Protein AF-A0A936Q3H6-F1 (afdb_monomer_lite)

Foldseek 3Di:
DLVVLVVLLVVLLCVQQQQFALCCLVVVDPFDDDDDPPDDDQQHDGRGQADPVRHHALDHDPPRQADHHSLSKAKCDPPDNRHSVVSSLSSLCSNCVVVPCSVVSLQVSLCSQPVPPSDVSCSVLFPVVVVQQVVQDDDPATARQWDWFAFLVSPITMIGGNVSHALQSLVCCLPVPLVVVLVVLVVVLVVLDVVCPPPRDPVSVVVSVVSVVVSVSSVVSSVLSVLCSLLQGADCVLPPLLSCLLSLLRPNSDVVSSVSSVVSVVCLVVCVSLLDPSSCLQCVVVNLVVCLVDLSSCVSVVNNQQQWDADPVRDIDGDPHGPDDSVVSSVVSDDPSSNVSVVCSVPPDRCPDPPPPPPDDDDDD

pLDDT: mean 92.32, std 12.11, range [33.72, 98.69]

Radius of gyration: 24.71 Å; chains: 1; bounding box: 65×78×65 Å

Structure (mmCIF, N/CA/C/O backbone):
data_AF-A0A936Q3H6-F1
#
_entry.id   AF-A0A936Q3H6-F1
#
loop_
_atom_site.group_PDB
_atom_site.id
_atom_site.type_symbol
_atom_site.label_atom_id
_atom_site.label_alt_id
_atom_site.label_comp_id
_atom_site.label_asym_id
_atom_site.label_entity_id
_atom_site.label_seq_id
_atom_site.pdbx_PDB_ins_code
_atom_site.Cartn_x
_atom_site.Cartn_y
_atom_site.Cartn_z
_atom_site.occupancy
_atom_site.B_iso_or_equiv
_atom_site.auth_seq_id
_atom_site.auth_comp_id
_atom_site.auth_asym_id
_atom_site.auth_atom_id
_atom_site.pdbx_PDB_model_num
ATOM 1 N N . MET A 1 1 ? 5.142 -12.444 30.407 1.00 54.22 1 MET A N 1
ATOM 2 C CA . MET A 1 1 ? 3.771 -11.910 30.272 1.00 54.22 1 MET A CA 1
ATOM 3 C C . MET A 1 1 ? 3.717 -10.807 29.210 1.00 54.22 1 MET A C 1
ATOM 5 O O . MET A 1 1 ? 3.356 -11.125 28.091 1.00 54.22 1 MET A O 1
ATOM 9 N N . ALA A 1 2 ? 4.248 -9.595 29.441 1.00 56.97 2 ALA A N 1
ATOM 10 C CA . ALA A 1 2 ? 4.159 -8.486 28.468 1.00 56.97 2 ALA A CA 1
ATOM 11 C C . ALA A 1 2 ? 4.728 -8.758 27.056 1.00 56.97 2 ALA A C 1
ATOM 13 O O . ALA A 1 2 ? 4.154 -8.323 26.062 1.00 56.97 2 ALA A O 1
ATOM 14 N N . LEU A 1 3 ? 5.847 -9.486 26.939 1.00 59.16 3 LEU A N 1
ATOM 15 C CA . LEU A 1 3 ? 6.410 -9.840 25.629 1.00 59.16 3 LEU A CA 1
ATOM 16 C C . LEU A 1 3 ? 5.520 -10.839 24.863 1.00 59.16 3 LEU A C 1
ATOM 18 O O . LEU A 1 3 ? 5.451 -10.767 23.641 1.00 59.16 3 LEU A O 1
ATOM 22 N N . SER A 1 4 ? 4.819 -11.719 25.587 1.00 71.56 4 SER A N 1
ATOM 23 C CA . SER A 1 4 ? 3.894 -12.710 25.023 1.00 71.56 4 SER A CA 1
ATOM 24 C C . SER A 1 4 ? 2.677 -12.028 24.405 1.00 71.56 4 SER A C 1
ATOM 26 O O . SER A 1 4 ? 2.364 -12.286 23.252 1.00 71.56 4 SER A O 1
ATOM 28 N N . GLU A 1 5 ? 2.070 -11.071 25.112 1.00 76.44 5 GLU A N 1
ATOM 29 C CA . GLU A 1 5 ? 0.882 -10.350 24.627 1.00 76.44 5 GLU A CA 1
ATOM 30 C C . GLU A 1 5 ? 1.178 -9.486 23.395 1.00 76.44 5 GLU A C 1
ATOM 32 O O . GLU A 1 5 ? 0.419 -9.465 22.425 1.00 76.44 5 GLU A O 1
ATOM 37 N N . ARG A 1 6 ? 2.347 -8.831 23.362 1.00 80.81 6 ARG A N 1
ATOM 38 C CA . ARG A 1 6 ? 2.799 -8.091 22.170 1.00 80.81 6 ARG A CA 1
ATOM 39 C C . ARG A 1 6 ? 2.978 -9.004 20.962 1.00 80.81 6 ARG A C 1
ATOM 41 O O . ARG A 1 6 ? 2.680 -8.602 19.839 1.00 80.81 6 ARG A O 1
ATOM 48 N N . VAL A 1 7 ? 3.511 -10.205 21.185 1.00 85.62 7 VAL A N 1
ATOM 49 C CA . VAL A 1 7 ? 3.693 -11.206 20.131 1.00 85.62 7 VAL A CA 1
ATOM 50 C C . VAL A 1 7 ? 2.345 -11.757 19.681 1.00 85.62 7 VAL A C 1
ATOM 52 O O . VAL A 1 7 ? 2.133 -11.840 18.476 1.00 85.62 7 VAL A O 1
ATOM 55 N N . LEU A 1 8 ? 1.430 -12.045 20.607 1.00 89.31 8 LEU A N 1
ATOM 56 C CA . LEU A 1 8 ? 0.094 -12.554 20.318 1.00 89.31 8 LEU A CA 1
ATOM 57 C C . LEU A 1 8 ? -0.723 -11.565 19.482 1.00 89.31 8 LEU A C 1
ATOM 59 O O . LEU A 1 8 ? -1.245 -11.943 18.439 1.00 89.31 8 LEU A O 1
ATOM 63 N N . HIS A 1 9 ? -0.770 -10.286 19.865 1.00 91.69 9 HIS A N 1
ATOM 64 C CA . HIS A 1 9 ? -1.498 -9.279 19.090 1.00 91.69 9 HIS A CA 1
ATOM 65 C C . HIS A 1 9 ? -0.882 -9.082 17.695 1.00 91.69 9 HIS A C 1
ATOM 67 O O . HIS A 1 9 ? -1.587 -9.059 16.687 1.00 91.69 9 HIS A O 1
ATOM 73 N N . TYR A 1 10 ? 0.450 -9.030 17.603 1.00 94.12 10 TYR A N 1
ATOM 74 C CA . TYR A 1 10 ? 1.140 -8.958 16.315 1.00 94.12 10 TYR A CA 1
ATOM 75 C C . TYR A 1 10 ? 0.862 -10.186 15.430 1.00 94.12 10 TYR A C 1
ATOM 77 O O . TYR A 1 10 ? 0.650 -10.052 14.224 1.00 94.12 10 TYR A O 1
ATOM 85 N N . TRP A 1 11 ? 0.865 -11.382 16.023 1.00 94.94 11 TRP A N 1
ATOM 86 C CA . TRP A 1 11 ? 0.525 -12.629 15.345 1.00 94.94 11 TRP A CA 1
ATOM 87 C C . TRP A 1 11 ? -0.937 -12.632 14.892 1.00 94.94 11 TRP A C 1
ATOM 89 O O . TRP A 1 11 ? -1.181 -12.956 13.736 1.00 94.94 11 TRP A O 1
ATOM 99 N N . SER A 1 12 ? -1.877 -12.166 15.724 1.00 96.62 12 SER A N 1
ATOM 100 C CA . SER A 1 12 ? -3.304 -12.079 15.382 1.00 96.62 12 SER A CA 1
ATOM 101 C C . SER A 1 12 ? -3.564 -11.182 14.171 1.00 96.62 12 SER A C 1
ATOM 103 O O . SER A 1 12 ? -4.315 -11.564 13.281 1.00 96.62 12 SER A O 1
ATOM 105 N N . ILE A 1 13 ? -2.853 -10.054 14.052 1.00 97.00 13 ILE A N 1
ATOM 106 C CA . ILE A 1 13 ? -2.880 -9.214 12.845 1.00 97.00 13 ILE A CA 1
ATOM 107 C C . ILE A 1 13 ? -2.357 -9.996 11.634 1.00 97.00 13 ILE A C 1
ATOM 109 O O . ILE A 1 13 ? -2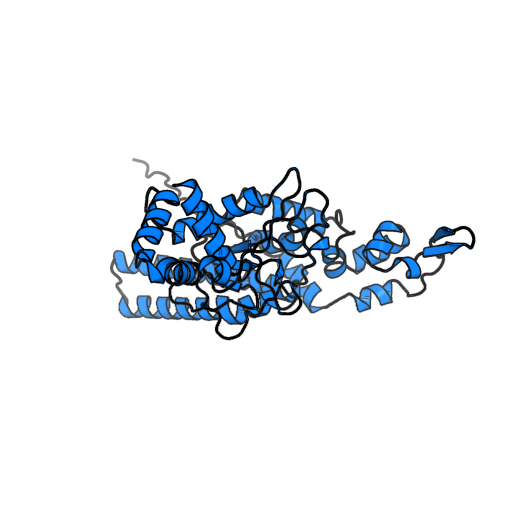.906 -9.899 10.540 1.00 97.00 13 ILE A O 1
ATOM 113 N N . GLY A 1 14 ? -1.313 -10.809 11.810 1.00 96.50 14 GLY A N 1
ATOM 114 C CA . GLY A 1 14 ? -0.832 -11.676 10.739 1.00 96.50 14 GLY A CA 1
ATOM 115 C C . GLY A 1 14 ? -1.817 -12.768 10.336 1.00 96.50 14 GLY A C 1
ATOM 116 O O . GLY A 1 14 ? -1.954 -13.030 9.145 1.00 96.50 14 GLY A O 1
ATOM 117 N N . VAL A 1 15 ? -2.539 -13.361 11.283 1.00 96.88 15 VAL A N 1
ATOM 118 C CA . VAL A 1 15 ? -3.639 -14.288 10.989 1.00 96.88 15 VAL A CA 1
ATOM 119 C C . VAL A 1 15 ? -4.770 -13.563 10.250 1.00 96.88 15 VAL A C 1
ATOM 121 O O . VAL A 1 15 ? -5.270 -14.094 9.264 1.00 96.88 15 VAL A O 1
ATOM 124 N N . ALA A 1 16 ? -5.097 -12.324 10.634 1.00 97.25 16 ALA A N 1
ATOM 125 C CA . ALA A 1 16 ? -6.113 -11.501 9.970 1.00 97.25 16 ALA A CA 1
ATOM 126 C C . ALA A 1 16 ? -5.787 -11.248 8.484 1.00 97.25 16 ALA A C 1
ATOM 128 O O . ALA A 1 16 ? -6.664 -11.311 7.630 1.00 97.25 16 ALA A O 1
ATOM 129 N N . PHE A 1 17 ? -4.509 -11.029 8.148 1.00 97.00 17 PHE A N 1
ATOM 130 C CA . PHE A 1 17 ? -4.042 -10.941 6.755 1.00 97.00 17 PHE A CA 1
ATOM 131 C C . PHE A 1 17 ? -3.908 -12.299 6.048 1.00 97.00 17 PHE A C 1
ATOM 133 O O . PHE A 1 17 ? -3.526 -12.345 4.878 1.00 97.00 17 PHE A O 1
ATOM 140 N N . GLY A 1 18 ? -4.157 -13.411 6.745 1.00 95.12 18 GLY A N 1
ATOM 141 C CA . GLY A 1 18 ? -3.926 -14.763 6.241 1.00 95.12 18 GLY A CA 1
ATOM 142 C C . GLY A 1 18 ? -2.454 -15.090 6.020 1.00 95.12 18 GLY A C 1
ATOM 143 O O . GLY A 1 18 ? -2.115 -15.864 5.129 1.00 95.12 18 GLY A O 1
ATOM 144 N N . ARG A 1 19 ? -1.558 -14.465 6.788 1.00 94.75 19 ARG A N 1
ATOM 145 C CA . ARG A 1 19 ? -0.140 -14.826 6.814 1.00 94.75 19 ARG A CA 1
ATOM 146 C C . ARG A 1 19 ? 0.082 -16.092 7.629 1.00 94.75 19 ARG A C 1
ATOM 148 O O . ARG A 1 19 ? 0.858 -16.932 7.201 1.00 94.75 19 ARG A O 1
ATOM 155 N N . PHE A 1 20 ? -0.546 -16.214 8.794 1.00 94.81 20 PHE A N 1
ATOM 156 C CA . PHE A 1 20 ? -0.352 -17.352 9.694 1.00 94.81 20 PHE A CA 1
ATOM 157 C C . PHE A 1 20 ? -1.609 -18.213 9.786 1.00 94.81 20 PHE A C 1
ATOM 159 O O . PHE A 1 20 ? -2.721 -17.694 9.692 1.00 94.81 20 PHE A O 1
ATOM 166 N N . ASP A 1 21 ? -1.413 -19.516 9.977 1.00 94.62 21 ASP A N 1
ATOM 167 C CA . ASP A 1 21 ? -2.493 -20.487 10.112 1.00 94.62 21 ASP A CA 1
ATOM 168 C C . ASP A 1 21 ? -3.010 -20.537 11.558 1.00 94.62 21 ASP A C 1
ATOM 170 O O . ASP A 1 21 ? -2.291 -20.906 12.490 1.00 94.62 21 ASP A O 1
ATOM 174 N N . LEU A 1 22 ? -4.275 -20.161 11.741 1.00 95.00 22 LEU A N 1
ATOM 175 C CA . LEU A 1 22 ? -4.977 -20.133 13.023 1.00 95.00 22 LEU A CA 1
ATOM 176 C C . LEU A 1 22 ? -5.157 -21.536 13.611 1.00 95.00 22 LEU A C 1
ATOM 178 O O . LEU A 1 22 ? -5.130 -21.707 14.828 1.00 95.00 22 LEU A O 1
ATOM 182 N N . ARG A 1 23 ? -5.281 -22.548 12.748 1.00 93.62 23 ARG A N 1
ATOM 183 C CA . ARG A 1 23 ? -5.555 -23.941 13.132 1.00 93.62 23 ARG A CA 1
ATOM 184 C C . ARG A 1 23 ? -4.421 -24.566 13.938 1.00 93.62 23 ARG A C 1
ATOM 186 O O . ARG A 1 23 ? -4.631 -25.526 14.672 1.00 93.62 23 ARG A O 1
ATOM 193 N N . LEU A 1 24 ? -3.219 -24.002 13.834 1.00 91.88 24 LEU A N 1
ATOM 194 C CA . LEU A 1 24 ? -2.070 -24.399 14.645 1.00 91.88 24 LEU A CA 1
ATOM 195 C C . LEU A 1 24 ? -2.260 -24.037 16.119 1.00 91.88 24 LEU A C 1
ATOM 197 O O . LEU A 1 24 ? -1.802 -24.766 16.992 1.00 91.88 24 LEU A O 1
ATOM 201 N N . ALA A 1 25 ? -2.940 -22.923 16.401 1.00 91.62 25 ALA A N 1
ATOM 202 C CA . ALA A 1 25 ? -3.223 -22.495 17.766 1.00 91.62 25 ALA A CA 1
ATOM 203 C C . ALA A 1 25 ? -4.410 -23.252 18.384 1.00 91.62 25 ALA A C 1
ATOM 205 O O . ALA A 1 25 ? -4.432 -23.440 19.597 1.00 91.62 25 ALA A O 1
ATOM 206 N N . THR A 1 26 ? -5.372 -23.708 17.572 1.00 89.94 26 THR A N 1
ATOM 207 C CA . THR A 1 26 ? -6.518 -24.512 18.041 1.00 89.94 26 THR A CA 1
ATOM 208 C C . THR A 1 26 ? -6.211 -26.011 18.127 1.00 89.94 26 THR A C 1
ATOM 210 O O . THR A 1 26 ? -6.973 -26.759 18.734 1.00 89.94 26 THR A O 1
ATOM 213 N N . GLY A 1 27 ? -5.091 -26.462 17.550 1.00 87.88 27 GLY A N 1
ATOM 214 C CA . GLY A 1 27 ? -4.721 -27.879 17.475 1.00 87.88 27 GLY A CA 1
ATOM 215 C C . GLY A 1 27 ? -5.412 -28.641 16.339 1.00 87.88 27 GLY A C 1
ATOM 216 O O . GLY A 1 27 ? -5.205 -29.844 16.204 1.00 87.88 27 GLY A O 1
ATOM 217 N N . GLU A 1 28 ? -6.192 -27.959 15.496 1.00 88.81 28 GLU A N 1
ATOM 218 C CA . GLU A 1 28 ? -6.774 -28.522 14.270 1.00 88.81 28 GLU A CA 1
ATOM 219 C C . GLU A 1 28 ? -5.704 -28.897 13.232 1.00 88.81 28 GLU A C 1
ATOM 22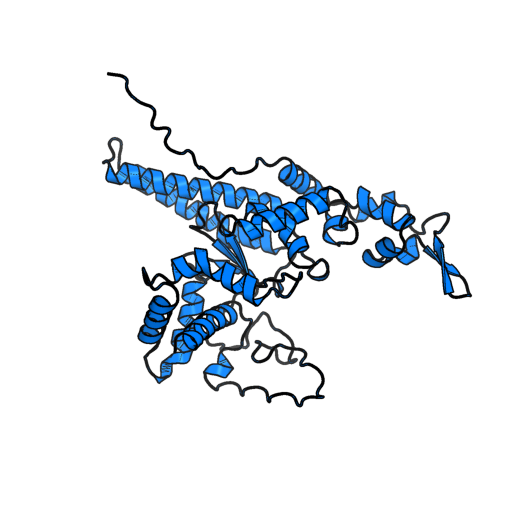1 O O . GLU A 1 28 ? -5.921 -29.783 12.406 1.00 88.81 28 GLU A O 1
ATOM 226 N N . CYS A 1 29 ? -4.542 -28.236 13.268 1.00 87.31 29 CYS A N 1
ATOM 227 C CA . CYS A 1 29 ? -3.372 -28.581 12.468 1.00 87.31 29 CYS A CA 1
ATOM 228 C C . CYS A 1 29 ? -2.154 -28.787 13.374 1.00 87.31 29 CYS A C 1
ATOM 230 O O . CYS A 1 29 ? -1.931 -28.027 14.317 1.00 87.31 29 CYS A O 1
ATOM 232 N N . ALA A 1 30 ? -1.339 -29.797 13.068 1.00 85.62 30 ALA A N 1
ATOM 233 C CA . ALA A 1 30 ? -0.090 -30.033 13.781 1.00 85.62 30 ALA A CA 1
ATOM 234 C C . ALA A 1 30 ? 0.939 -28.941 13.459 1.00 85.62 30 ALA A C 1
ATOM 236 O O . ALA A 1 30 ? 1.043 -28.488 12.315 1.00 85.62 30 ALA A O 1
ATOM 237 N N . LEU A 1 31 ? 1.726 -28.550 14.464 1.00 84.06 31 LEU A N 1
ATOM 238 C CA . LEU A 1 31 ? 2.892 -27.698 14.251 1.00 84.06 31 LEU A CA 1
ATOM 239 C C . LEU A 1 31 ? 3.907 -28.428 13.359 1.00 84.06 31 LEU A C 1
ATOM 241 O O . LEU A 1 31 ? 4.168 -29.612 13.593 1.00 84.06 31 LEU A O 1
ATOM 245 N N . PRO A 1 32 ? 4.484 -27.749 12.350 1.00 82.50 32 PRO A N 1
ATOM 246 C CA . PRO A 1 32 ? 5.555 -28.343 11.567 1.00 82.50 32 PRO A CA 1
ATOM 247 C C . PRO A 1 32 ? 6.751 -28.647 12.484 1.00 82.50 32 PRO A C 1
ATOM 249 O O . PRO A 1 32 ? 7.013 -27.867 13.407 1.00 82.50 32 PRO A O 1
ATOM 252 N N . PRO A 1 33 ? 7.473 -29.758 12.252 1.00 83.19 33 PRO A N 1
ATOM 253 C CA . PRO A 1 33 ? 8.672 -30.068 13.019 1.00 83.19 33 PRO A CA 1
ATOM 254 C C . PRO A 1 33 ? 9.727 -28.974 12.823 1.00 83.19 33 PRO A C 1
ATOM 256 O O . PRO A 1 33 ? 9.785 -28.331 11.770 1.00 83.19 33 PRO A O 1
ATOM 259 N N . GLU A 1 34 ? 10.561 -28.758 13.839 1.00 82.81 34 GLU A N 1
ATOM 260 C CA . GLU A 1 34 ? 11.725 -27.889 13.680 1.00 82.81 34 GLU A CA 1
ATOM 261 C C . GLU A 1 34 ? 12.709 -28.535 12.689 1.00 82.81 34 GLU A C 1
ATOM 263 O O . GLU A 1 34 ? 12.971 -29.733 12.810 1.00 82.81 34 GLU A O 1
ATOM 268 N N . PRO A 1 35 ? 13.224 -27.780 11.701 1.00 84.56 35 PRO A N 1
ATOM 269 C CA . PRO A 1 35 ? 14.207 -28.304 10.761 1.00 84.56 35 PRO A CA 1
ATOM 270 C C . PRO A 1 35 ? 15.537 -28.577 11.471 1.00 84.56 35 PRO A C 1
ATOM 272 O O . PRO A 1 35 ? 15.949 -27.809 12.348 1.00 84.56 35 PRO A O 1
ATOM 275 N N . ASP A 1 36 ? 16.238 -29.631 11.056 1.00 87.81 36 ASP A N 1
ATOM 276 C CA . ASP A 1 36 ? 17.591 -29.908 11.528 1.00 87.81 36 ASP A CA 1
ATOM 277 C C . ASP A 1 36 ? 18.572 -28.811 11.057 1.00 87.81 36 ASP A C 1
ATOM 279 O O . ASP A 1 36 ? 18.340 -28.148 10.042 1.00 87.81 36 ASP A O 1
ATOM 283 N N . PRO A 1 37 ? 19.722 -28.607 11.736 1.00 88.69 37 PRO A N 1
ATOM 284 C CA . PRO A 1 37 ? 20.655 -27.516 11.422 1.00 88.69 37 PRO A CA 1
ATOM 285 C C . PRO A 1 37 ? 21.166 -27.459 9.972 1.00 88.69 37 PRO A C 1
ATOM 287 O O . PRO A 1 37 ? 21.655 -26.413 9.542 1.00 88.69 37 PRO A O 1
ATOM 290 N N . PHE A 1 38 ? 21.091 -28.575 9.243 1.00 92.38 38 PHE A N 1
ATOM 291 C CA . PHE A 1 38 ? 21.556 -28.711 7.860 1.00 92.38 38 PHE A CA 1
ATOM 292 C C . PHE A 1 38 ? 20.430 -29.003 6.864 1.00 92.38 38 PHE A C 1
ATOM 294 O O . PHE A 1 38 ? 20.714 -29.235 5.686 1.00 92.38 38 PHE A O 1
ATOM 301 N N . ASP A 1 39 ? 19.177 -28.985 7.314 1.00 89.06 39 ASP A N 1
ATOM 302 C CA . ASP A 1 39 ? 18.041 -29.140 6.421 1.00 89.06 39 ASP A CA 1
ATOM 303 C C . ASP A 1 39 ? 17.948 -27.960 5.447 1.00 89.06 39 ASP A C 1
ATOM 305 O O . ASP A 1 39 ? 18.358 -26.831 5.761 1.00 89.06 39 ASP A O 1
ATOM 309 N N . PRO A 1 40 ? 17.397 -28.188 4.241 1.00 88.06 40 PRO A N 1
ATOM 310 C CA . PRO A 1 40 ? 17.066 -27.088 3.355 1.00 88.06 40 PRO A CA 1
ATOM 311 C C . PRO A 1 40 ? 16.121 -26.118 4.069 1.00 88.06 40 PR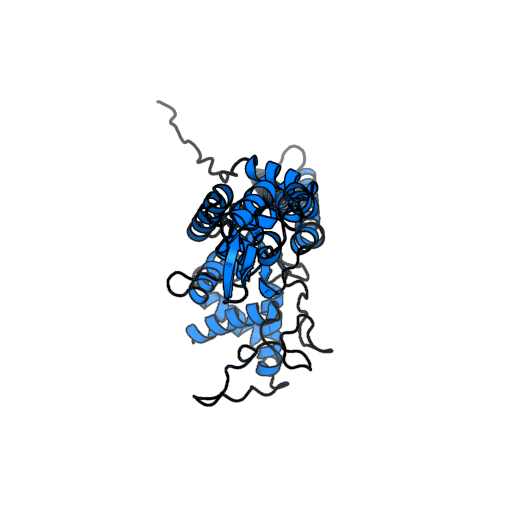O A C 1
ATOM 313 O O . PRO A 1 40 ? 15.228 -26.519 4.817 1.00 88.06 40 PRO A O 1
ATOM 316 N N . LEU A 1 41 ? 16.298 -24.822 3.804 1.00 85.25 41 LEU A N 1
ATOM 317 C CA . LEU A 1 41 ? 15.391 -23.816 4.345 1.00 85.25 41 LEU A CA 1
ATOM 318 C C . LEU A 1 41 ? 13.957 -24.124 3.892 1.00 85.25 41 LEU A C 1
ATOM 320 O O . LEU A 1 41 ? 13.742 -24.391 2.704 1.00 85.25 41 LEU A O 1
ATOM 324 N N . PRO A 1 42 ? 12.972 -24.063 4.803 1.00 85.12 42 PRO A N 1
ATOM 325 C CA . PRO A 1 42 ? 11.596 -24.322 4.434 1.00 85.12 42 PRO A CA 1
ATOM 326 C C . PRO A 1 42 ? 11.135 -23.277 3.415 1.00 85.12 42 PRO A C 1
ATOM 328 O O . PRO A 1 42 ? 11.434 -22.087 3.537 1.00 85.12 42 PRO A O 1
ATOM 331 N N . VAL A 1 43 ? 10.375 -23.730 2.415 1.00 85.69 43 VAL A N 1
ATOM 332 C CA . VAL A 1 43 ? 9.799 -22.864 1.369 1.00 85.69 43 VAL A CA 1
ATOM 333 C C . VAL A 1 43 ? 8.904 -21.783 1.985 1.00 85.69 43 VAL A C 1
ATOM 335 O O . VAL A 1 43 ? 8.857 -20.644 1.525 1.00 85.69 43 VAL A O 1
ATOM 338 N N . CYS A 1 44 ? 8.221 -22.144 3.068 1.00 87.94 44 CYS A N 1
ATOM 339 C CA . CYS A 1 44 ? 7.277 -21.313 3.791 1.00 87.94 44 CYS A CA 1
ATOM 340 C C . CYS A 1 44 ? 7.831 -20.948 5.169 1.00 87.94 44 CYS A C 1
ATOM 342 O O . CYS A 1 44 ? 8.522 -21.737 5.811 1.00 87.94 44 CYS A O 1
ATOM 344 N N . SER A 1 45 ? 7.489 -19.757 5.664 1.00 86.12 45 SER A N 1
ATOM 345 C CA . SER A 1 45 ? 7.795 -19.421 7.059 1.00 86.12 45 SER A CA 1
ATOM 346 C C . SER A 1 45 ? 7.062 -20.381 8.011 1.00 86.12 45 SER A C 1
ATOM 348 O O . SER A 1 45 ? 5.931 -20.770 7.709 1.00 86.12 45 SER A O 1
ATOM 350 N N . PRO A 1 46 ? 7.641 -20.724 9.175 1.00 85.81 46 PRO A N 1
ATOM 351 C CA . PRO A 1 46 ? 6.950 -21.534 10.171 1.00 85.81 46 PRO A CA 1
ATOM 352 C C . PRO A 1 46 ? 5.580 -20.951 10.530 1.00 85.81 46 PRO A C 1
ATOM 354 O O . PRO A 1 46 ? 5.439 -19.748 10.768 1.00 85.81 46 PRO A O 1
ATOM 357 N N . GLY A 1 47 ? 4.570 -21.817 10.533 1.00 89.38 47 GLY A N 1
ATOM 358 C CA . GLY A 1 47 ? 3.186 -21.472 10.841 1.00 89.38 47 GLY A CA 1
ATOM 359 C C . GLY A 1 47 ? 2.451 -20.649 9.781 1.00 89.38 47 GLY A C 1
ATOM 360 O O . GLY A 1 47 ? 1.394 -20.095 10.076 1.00 89.38 47 GLY A O 1
ATOM 361 N N . MET A 1 48 ? 3.004 -20.518 8.571 1.00 92.94 48 MET A N 1
ATOM 362 C CA . MET A 1 48 ? 2.344 -19.808 7.478 1.00 92.94 48 MET A CA 1
ATOM 363 C C . MET A 1 48 ? 1.102 -20.565 6.996 1.00 92.94 48 MET A C 1
ATOM 365 O O . MET A 1 48 ? 1.110 -21.792 6.918 1.00 92.94 48 MET A O 1
ATOM 369 N N . LEU A 1 49 ? 0.050 -19.828 6.642 1.00 93.38 49 LEU A N 1
ATOM 370 C CA . LEU A 1 49 ? -1.127 -20.415 6.008 1.0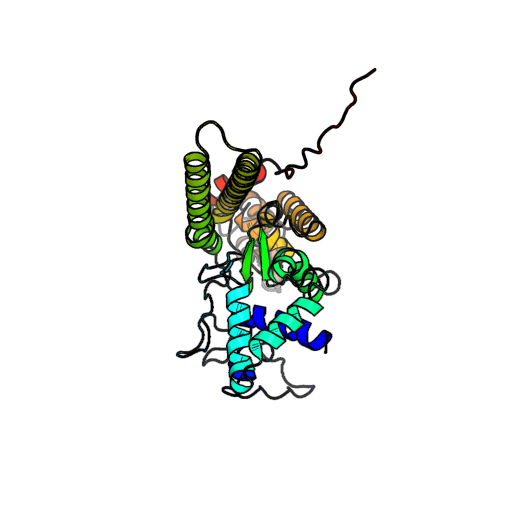0 93.38 49 LEU A CA 1
ATOM 371 C C . LEU A 1 49 ? -0.746 -20.933 4.614 1.00 93.38 49 LEU A C 1
ATOM 373 O O . LEU A 1 49 ? -0.249 -20.176 3.774 1.00 93.38 49 LEU A O 1
ATOM 377 N N . THR A 1 50 ? -0.956 -22.228 4.391 1.00 92.00 50 THR A N 1
ATOM 378 C CA . THR A 1 50 ? -0.553 -22.924 3.164 1.00 92.00 50 THR A CA 1
ATOM 379 C C . THR A 1 50 ? -1.713 -23.672 2.519 1.00 92.00 50 THR A C 1
ATOM 381 O O . THR A 1 50 ? -2.686 -24.053 3.178 1.00 92.00 50 THR A O 1
ATOM 384 N N . GLY A 1 51 ? -1.625 -23.834 1.199 1.00 88.56 51 GLY A N 1
ATOM 385 C CA . GLY A 1 51 ? -2.538 -24.652 0.412 1.00 88.56 51 GLY A CA 1
ATOM 386 C C . GLY A 1 51 ? -2.218 -26.145 0.512 1.00 88.56 51 GLY A C 1
ATOM 387 O O . GLY A 1 51 ? -1.282 -26.565 1.190 1.00 88.56 51 GLY A O 1
ATOM 388 N N . ALA A 1 52 ? -2.986 -26.961 -0.212 1.00 86.31 52 ALA A N 1
ATOM 389 C CA . ALA A 1 52 ? -2.748 -28.406 -0.301 1.00 86.31 52 ALA A CA 1
ATOM 390 C C . ALA A 1 52 ? -1.401 -28.767 -0.965 1.00 86.31 52 ALA A C 1
ATOM 392 O O . ALA A 1 52 ? -0.914 -29.880 -0.801 1.00 86.31 52 ALA A O 1
ATOM 393 N N . ASP A 1 53 ? -0.803 -27.829 -1.701 1.00 87.50 53 ASP A N 1
ATOM 394 C CA . ASP A 1 53 ? 0.516 -27.924 -2.333 1.00 87.50 53 ASP A CA 1
ATOM 395 C C . ASP A 1 53 ? 1.676 -27.520 -1.401 1.00 87.50 53 ASP A C 1
ATOM 397 O O . ASP A 1 53 ? 2.838 -27.586 -1.799 1.00 87.50 53 ASP A O 1
ATOM 401 N N . GLY A 1 54 ? 1.381 -27.096 -0.166 1.00 85.56 54 GLY A N 1
ATOM 402 C CA . GLY A 1 54 ? 2.378 -26.635 0.801 1.00 85.56 54 GLY A CA 1
ATOM 403 C C . GLY A 1 54 ? 2.939 -25.236 0.520 1.00 85.56 54 GLY A C 1
ATOM 404 O O . GLY A 1 54 ? 3.870 -24.812 1.206 1.00 85.56 54 GLY A O 1
ATOM 405 N N . LEU A 1 55 ? 2.384 -24.504 -0.452 1.00 89.56 55 LEU A N 1
ATOM 406 C CA . LEU A 1 55 ? 2.784 -23.140 -0.813 1.00 89.56 55 LEU A CA 1
ATOM 407 C C . LEU A 1 55 ? 1.874 -22.093 -0.144 1.00 89.56 55 LEU A C 1
ATOM 409 O O . LEU A 1 55 ? 0.769 -22.434 0.292 1.00 89.56 55 LEU A O 1
ATOM 413 N N . PRO A 1 56 ? 2.303 -20.814 -0.026 1.00 89.94 56 PRO A N 1
ATOM 414 C CA . PRO A 1 56 ? 1.434 -19.755 0.482 1.00 89.94 56 PRO A CA 1
ATOM 415 C C . PRO A 1 56 ? 0.109 -19.702 -0.274 1.00 89.94 56 PRO A C 1
ATOM 417 O O . PRO A 1 56 ? 0.104 -19.605 -1.500 1.00 89.94 56 PRO A O 1
ATOM 420 N N . CYS A 1 57 ? -1.009 -19.673 0.450 1.00 90.12 57 CYS A N 1
ATOM 421 C CA . CYS A 1 57 ? -2.323 -19.499 -0.157 1.00 90.12 57 CYS A CA 1
ATOM 422 C C . CYS A 1 57 ? -2.988 -18.193 0.299 1.00 90.12 57 CYS A C 1
ATOM 424 O O . CYS A 1 57 ? -2.864 -17.749 1.443 1.00 90.12 57 CYS A O 1
ATOM 426 N N . ALA A 1 58 ? -3.694 -17.545 -0.631 1.00 86.88 58 ALA A N 1
ATOM 427 C CA . ALA A 1 58 ? -4.517 -16.378 -0.321 1.00 86.88 58 ALA A CA 1
ATOM 428 C C . ALA A 1 58 ? -5.879 -16.789 0.257 1.00 86.88 58 ALA A C 1
ATOM 430 O O . ALA A 1 58 ? -6.407 -16.124 1.153 1.00 86.88 58 ALA A O 1
ATOM 431 N N . THR A 1 59 ? -6.411 -17.900 -0.256 1.00 90.19 59 THR A N 1
ATOM 432 C CA . THR A 1 59 ? -7.716 -18.453 0.092 1.00 90.19 59 THR A CA 1
ATOM 433 C C . THR A 1 59 ? -7.544 -19.551 1.133 1.00 90.19 59 THR A C 1
ATOM 435 O O . THR A 1 59 ? -6.921 -20.572 0.827 1.00 90.19 59 THR A O 1
ATOM 438 N N . PRO A 1 60 ? -8.076 -19.367 2.353 1.00 89.88 60 PRO A N 1
ATOM 439 C CA . PRO A 1 60 ? -8.018 -20.406 3.363 1.00 89.88 60 PRO A CA 1
ATOM 440 C C . PRO A 1 60 ? -8.878 -21.618 2.955 1.00 89.88 60 PRO A C 1
ATOM 442 O O . PRO A 1 60 ? -9.795 -21.484 2.138 1.00 89.88 60 PRO A O 1
ATOM 445 N N . PRO A 1 61 ? -8.602 -22.810 3.509 1.00 88.81 61 PRO A N 1
ATOM 446 C CA . PRO A 1 61 ? -9.394 -24.004 3.229 1.00 88.81 61 PRO A CA 1
ATOM 447 C C . PRO A 1 61 ? -10.859 -23.852 3.686 1.00 88.81 61 PRO A C 1
ATOM 449 O O . PRO A 1 61 ? -11.152 -23.038 4.564 1.00 88.81 61 PRO A O 1
ATOM 452 N N . PRO A 1 62 ? -11.799 -24.639 3.127 1.00 89.44 62 PRO A N 1
ATOM 453 C CA . PRO A 1 62 ? -13.197 -24.609 3.549 1.00 89.44 62 PRO A CA 1
ATOM 454 C C . PRO A 1 62 ? -13.358 -24.843 5.056 1.00 89.44 62 PRO A C 1
ATOM 456 O O . PRO A 1 62 ? -12.704 -25.717 5.621 1.00 89.44 62 PRO A O 1
ATOM 459 N N . GLY A 1 63 ? -14.248 -24.077 5.691 1.00 89.56 63 GLY A N 1
ATOM 460 C CA . GLY A 1 63 ? -14.495 -24.164 7.134 1.00 89.56 63 GLY A CA 1
ATOM 461 C C . GLY A 1 63 ? -13.453 -23.458 8.005 1.00 89.56 63 GLY A C 1
ATOM 462 O O . GLY A 1 63 ? -13.448 -23.676 9.212 1.00 89.56 63 GLY A O 1
ATOM 463 N N . TYR A 1 64 ? -12.577 -22.628 7.424 1.00 93.50 64 TYR A N 1
ATOM 464 C CA . TYR A 1 64 ? -11.604 -21.870 8.207 1.00 93.50 64 TYR A CA 1
ATOM 465 C C . TYR A 1 64 ? -12.294 -20.969 9.251 1.00 93.50 64 TYR A C 1
ATOM 467 O O . TYR A 1 64 ? -13.309 -20.353 8.920 1.00 93.50 64 TYR A O 1
ATOM 475 N N . PRO A 1 65 ? -11.758 -20.848 10.484 1.00 92.88 65 PRO A N 1
ATOM 476 C CA . PRO A 1 65 ? -12.514 -20.258 11.597 1.00 92.88 65 PRO A CA 1
ATOM 477 C C . PRO A 1 65 ? -12.816 -18.757 11.479 1.00 92.88 65 PRO A C 1
ATOM 479 O O . PRO A 1 65 ? -13.642 -18.242 12.227 1.00 92.88 65 PRO A O 1
ATOM 482 N N . ILE A 1 66 ? -12.131 -18.044 10.581 1.00 94.31 66 ILE A N 1
ATOM 483 C CA . ILE A 1 66 ? -12.315 -16.607 10.356 1.00 94.31 66 ILE A CA 1
ATOM 484 C C . ILE A 1 66 ? -12.311 -16.279 8.861 1.00 94.31 66 ILE A C 1
ATOM 486 O O . ILE A 1 66 ? -11.724 -16.996 8.048 1.00 94.31 66 ILE A O 1
ATOM 490 N N . GLU A 1 67 ? -12.896 -15.144 8.496 1.00 93.12 67 GLU A N 1
ATOM 491 C CA . GLU A 1 67 ? -12.754 -14.604 7.147 1.00 93.12 67 GLU A CA 1
ATOM 492 C C . GLU A 1 67 ? -11.374 -13.959 6.962 1.00 93.12 67 GLU A C 1
ATOM 494 O O . GLU A 1 67 ? -10.881 -13.234 7.826 1.00 93.12 67 GLU A O 1
ATOM 499 N N . ILE A 1 68 ? -10.750 -14.219 5.811 1.00 93.00 68 ILE A N 1
ATOM 500 C CA . ILE A 1 68 ? -9.462 -13.638 5.425 1.00 93.00 68 ILE A CA 1
ATOM 501 C C . ILE A 1 68 ? -9.636 -12.928 4.077 1.00 93.00 68 ILE A C 1
ATOM 503 O O . ILE A 1 68 ? -10.075 -13.562 3.111 1.00 93.00 68 ILE A O 1
ATOM 507 N N . PRO A 1 69 ? -9.237 -11.650 3.949 1.00 92.56 69 PRO A N 1
ATOM 508 C CA . PRO A 1 69 ? -9.307 -10.935 2.683 1.00 92.56 69 PRO A CA 1
ATOM 509 C C . PRO A 1 69 ? -8.264 -11.477 1.702 1.00 92.56 69 PRO A C 1
ATOM 511 O O . PRO A 1 69 ? -7.051 -11.346 1.899 1.00 92.56 69 PRO A O 1
ATOM 514 N N . GLN A 1 70 ? -8.730 -12.087 0.614 1.00 92.88 70 GLN A N 1
ATOM 515 C CA . GLN A 1 70 ? -7.862 -12.685 -0.409 1.00 92.88 70 GLN A CA 1
ATOM 516 C C . GLN A 1 70 ? -6.988 -11.645 -1.124 1.00 92.88 70 GLN A C 1
ATOM 518 O O . GLN A 1 70 ? -5.859 -11.946 -1.497 1.00 92.88 70 GLN A O 1
ATOM 523 N N . ASP A 1 71 ? -7.475 -10.409 -1.248 1.00 94.31 71 ASP A N 1
ATOM 524 C CA . ASP A 1 71 ? -6.745 -9.269 -1.817 1.00 94.31 71 ASP A CA 1
ATOM 525 C C . ASP A 1 71 ? -5.732 -8.639 -0.839 1.00 94.31 71 ASP A C 1
ATOM 527 O O . ASP A 1 71 ? -4.969 -7.749 -1.215 1.00 94.31 71 ASP A O 1
ATOM 531 N N . GLY A 1 72 ? -5.704 -9.101 0.417 1.00 96.06 72 GLY A N 1
ATOM 532 C CA . GLY A 1 72 ? -4.811 -8.593 1.453 1.00 96.06 72 GLY A CA 1
ATOM 533 C C . GLY A 1 72 ? -5.133 -7.174 1.920 1.00 96.06 72 GLY A C 1
ATOM 534 O O . GLY A 1 72 ? -4.231 -6.512 2.437 1.00 96.06 72 GLY A O 1
ATOM 535 N N . VAL A 1 73 ? -6.373 -6.704 1.738 1.00 97.94 73 VAL A N 1
ATOM 536 C CA . VAL A 1 73 ? -6.813 -5.360 2.135 1.00 97.94 73 VAL A CA 1
ATOM 537 C C . VAL A 1 73 ? -7.687 -5.423 3.391 1.00 97.94 73 VAL A C 1
ATOM 539 O O . VAL A 1 73 ? -8.777 -5.994 3.375 1.00 97.94 73 VAL A O 1
ATOM 542 N N . LEU A 1 74 ? -7.235 -4.774 4.465 1.00 98.44 74 LEU A N 1
ATOM 543 C CA . LEU A 1 74 ? -8.000 -4.533 5.697 1.00 98.44 74 LEU A CA 1
ATOM 544 C C . LEU A 1 74 ? -8.091 -3.031 5.976 1.00 98.44 74 LEU A C 1
ATOM 546 O O . LEU A 1 74 ? -7.293 -2.252 5.461 1.00 98.44 74 LEU A O 1
ATOM 550 N N . LEU A 1 75 ? -9.057 -2.609 6.786 1.00 98.19 75 LEU A N 1
ATOM 551 C CA . LEU A 1 75 ? -9.364 -1.202 7.051 1.00 98.19 75 LEU A CA 1
ATOM 552 C C . LEU A 1 75 ? -9.282 -0.886 8.545 1.00 98.19 75 LEU A C 1
ATOM 554 O O . LEU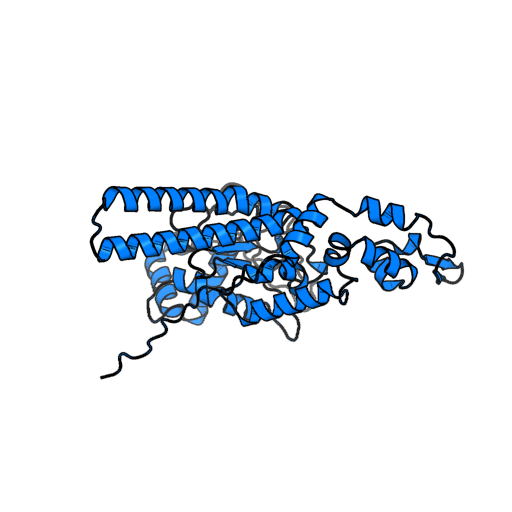 A 1 75 ? -9.502 -1.749 9.387 1.00 98.19 75 LEU A O 1
ATOM 558 N N . ASP A 1 76 ? -8.989 0.364 8.877 1.00 97.06 76 ASP A N 1
ATOM 559 C CA . ASP A 1 76 ? -9.283 0.938 10.191 1.00 97.06 76 ASP A CA 1
ATOM 560 C C . ASP A 1 76 ? -10.662 1.610 10.114 1.00 97.06 76 ASP A C 1
ATOM 562 O O . ASP A 1 76 ? -10.761 2.817 9.888 1.00 97.06 76 ASP A O 1
ATOM 566 N N . ASP A 1 77 ? -11.725 0.800 10.183 1.00 96.62 77 ASP A N 1
ATOM 567 C CA . ASP A 1 77 ? -13.110 1.251 10.001 1.00 96.62 77 ASP A CA 1
ATOM 568 C C . ASP A 1 77 ? -14.083 0.425 10.862 1.00 96.62 77 ASP A C 1
ATOM 570 O O . ASP A 1 77 ? -14.571 -0.623 10.427 1.00 96.62 77 ASP A O 1
ATOM 574 N N . PRO A 1 78 ? -14.364 0.860 12.104 1.00 95.50 78 PRO A N 1
ATOM 575 C CA . PRO A 1 78 ? -15.239 0.135 13.019 1.00 95.50 78 PRO A CA 1
ATOM 576 C C . PRO A 1 78 ? -16.597 -0.218 12.395 1.00 95.50 78 PRO A C 1
ATOM 578 O O . PRO A 1 78 ? -17.314 0.651 11.904 1.00 95.50 78 PRO A O 1
ATOM 581 N N . GLY A 1 79 ? -16.977 -1.495 12.475 1.00 93.38 79 GLY A N 1
ATOM 582 C CA . GLY A 1 79 ? -18.243 -2.002 11.933 1.00 93.38 79 GLY A CA 1
ATOM 583 C C . GLY A 1 79 ? -18.190 -2.396 10.455 1.00 93.38 79 GLY A C 1
ATOM 584 O O . GLY A 1 79 ? -19.134 -3.014 9.965 1.00 93.38 79 GLY A O 1
ATOM 585 N N . HIS A 1 80 ? -17.094 -2.107 9.749 1.00 95.81 80 HIS A N 1
ATOM 586 C CA . HIS A 1 80 ? -16.872 -2.633 8.408 1.00 95.81 80 HIS A CA 1
ATOM 587 C C . HIS A 1 80 ? -16.457 -4.121 8.470 1.00 95.81 80 HIS A C 1
ATOM 589 O O . HIS A 1 80 ? -15.636 -4.478 9.317 1.00 95.81 80 HIS A O 1
ATOM 595 N N . PRO A 1 81 ? -16.920 -4.999 7.555 1.00 95.25 81 PRO A N 1
ATOM 596 C CA . PRO A 1 81 ? -16.527 -6.419 7.541 1.00 95.25 81 PRO A CA 1
ATOM 597 C C . PRO A 1 81 ? -15.014 -6.656 7.415 1.00 95.25 81 PRO A C 1
ATOM 599 O O . PRO A 1 81 ? -14.489 -7.670 7.855 1.00 95.25 81 PRO A O 1
ATOM 602 N N . ARG A 1 82 ? -14.303 -5.694 6.820 1.00 96.50 82 ARG A N 1
ATOM 603 C CA . ARG A 1 82 ? -12.836 -5.699 6.669 1.00 96.50 82 ARG A CA 1
ATOM 604 C C . ARG A 1 82 ? -12.090 -4.925 7.763 1.00 96.50 82 ARG A C 1
ATOM 606 O O . ARG A 1 82 ? -10.943 -4.546 7.539 1.00 96.50 82 ARG A O 1
ATOM 613 N N . ASP A 1 83 ? -12.714 -4.625 8.900 1.00 97.94 83 ASP A N 1
ATOM 614 C CA . ASP A 1 83 ? -12.028 -3.941 10.001 1.00 97.94 83 ASP A CA 1
ATOM 615 C C . ASP A 1 83 ? -10.891 -4.809 10.565 1.00 97.94 83 ASP A C 1
ATOM 617 O O . ASP A 1 83 ? -11.110 -5.921 11.048 1.00 97.94 83 ASP A O 1
ATOM 621 N N . LEU A 1 84 ? -9.662 -4.291 10.524 1.00 98.00 84 LEU A N 1
ATOM 622 C CA . LEU A 1 84 ? -8.454 -4.993 10.956 1.00 98.00 84 LEU A CA 1
ATOM 623 C C . LEU A 1 84 ? -8.537 -5.401 12.428 1.00 98.00 84 LEU A C 1
ATOM 625 O O . LEU A 1 84 ? -8.126 -6.502 12.794 1.00 98.00 84 LEU A O 1
ATOM 629 N N . LEU A 1 85 ? -9.045 -4.509 13.279 1.00 96.81 85 LEU A N 1
ATOM 630 C CA . LEU A 1 85 ? -9.086 -4.763 14.712 1.00 96.81 85 LEU A CA 1
ATOM 631 C C . LEU A 1 85 ? -10.173 -5.784 15.064 1.00 96.81 85 LEU A C 1
ATOM 633 O O . LEU A 1 85 ? -9.924 -6.646 15.903 1.00 96.81 85 LEU A O 1
ATOM 637 N N . ALA A 1 86 ? -11.329 -5.742 14.397 1.00 97.44 86 ALA A N 1
ATOM 638 C CA . ALA A 1 86 ? -12.356 -6.773 14.514 1.00 97.44 86 ALA A CA 1
ATOM 639 C C . ALA A 1 86 ? -11.848 -8.142 14.034 1.00 97.44 86 ALA A C 1
ATOM 641 O O . ALA A 1 86 ? -12.048 -9.139 14.722 1.00 97.44 86 ALA A O 1
ATOM 642 N N . ALA A 1 87 ? -11.121 -8.194 12.914 1.00 97.69 87 ALA A N 1
ATOM 643 C CA . ALA A 1 87 ? -10.526 -9.435 12.419 1.00 97.69 87 ALA A CA 1
ATOM 644 C C . ALA A 1 87 ? -9.467 -9.993 13.391 1.00 97.69 87 ALA A C 1
ATOM 646 O O . ALA A 1 87 ? -9.461 -11.185 13.693 1.00 97.69 87 ALA A O 1
ATOM 647 N N . ALA A 1 88 ? -8.614 -9.133 13.958 1.00 97.12 88 ALA A N 1
ATOM 648 C CA . ALA A 1 88 ? -7.680 -9.526 15.014 1.00 97.12 88 ALA A CA 1
ATOM 649 C C . ALA A 1 88 ? -8.405 -9.978 16.294 1.00 97.12 88 ALA A C 1
ATOM 651 O O . ALA A 1 88 ? -7.950 -10.904 16.962 1.00 97.12 88 ALA A O 1
ATOM 652 N N . ARG A 1 89 ? -9.545 -9.365 16.634 1.00 96.56 89 ARG A N 1
ATOM 653 C CA . ARG A 1 89 ? -10.363 -9.775 17.778 1.00 96.56 89 ARG A CA 1
ATOM 654 C C . ARG A 1 89 ? -10.994 -11.153 17.570 1.00 96.56 89 ARG A C 1
ATOM 656 O O . ARG A 1 89 ? -10.919 -11.974 18.479 1.00 96.56 89 ARG A O 1
ATOM 663 N N . ALA A 1 90 ? -11.500 -11.442 16.373 1.00 97.00 90 ALA A N 1
ATOM 664 C CA . ALA A 1 90 ? -12.042 -12.756 16.029 1.00 97.00 90 ALA A CA 1
ATOM 665 C C . ALA A 1 90 ? -11.007 -13.880 16.226 1.00 97.00 90 ALA A C 1
ATOM 667 O O . ALA A 1 90 ? -11.348 -14.974 16.667 1.00 97.00 90 ALA A O 1
ATOM 668 N N . VAL A 1 91 ? -9.719 -13.601 15.983 1.00 96.94 91 VAL A N 1
ATOM 669 C CA . VAL A 1 91 ? -8.631 -14.544 16.293 1.00 96.94 91 VAL A CA 1
ATOM 670 C C . VAL A 1 91 ? -8.565 -14.858 17.789 1.00 96.94 91 VAL A C 1
ATOM 672 O O . VAL A 1 91 ? -8.424 -16.022 18.155 1.00 96.94 91 VAL A O 1
ATOM 675 N N . PHE A 1 92 ? -8.681 -13.853 18.662 1.00 95.81 92 PHE A N 1
ATOM 676 C CA . PHE A 1 92 ? -8.709 -14.074 20.113 1.00 95.81 92 PHE A CA 1
ATOM 677 C C . PHE A 1 92 ? -9.933 -14.896 20.524 1.00 95.81 92 PHE A C 1
ATOM 679 O O . PHE A 1 92 ? -9.797 -15.811 21.335 1.00 95.81 92 PHE A O 1
ATOM 686 N N . ASP A 1 93 ? -11.098 -14.605 19.945 1.00 96.19 93 ASP A N 1
ATOM 687 C CA . ASP A 1 93 ? -12.331 -15.333 20.252 1.00 96.19 93 ASP A CA 1
ATOM 688 C C . ASP A 1 93 ? -12.206 -16.822 19.895 1.00 96.19 93 ASP A C 1
ATOM 690 O O . ASP A 1 93 ? -12.615 -17.672 20.681 1.00 96.19 93 ASP A O 1
ATOM 694 N N . VAL A 1 94 ? -11.561 -17.150 18.768 1.00 95.81 94 VAL A N 1
ATOM 695 C CA . VAL A 1 94 ? -11.291 -18.541 18.367 1.00 95.81 94 VAL A CA 1
ATOM 696 C C . VAL A 1 94 ? -10.242 -19.203 19.266 1.00 95.81 94 VAL A C 1
ATOM 698 O O . VAL A 1 94 ? -10.476 -20.296 19.778 1.00 95.81 94 VAL A O 1
ATOM 701 N N . VAL A 1 95 ? -9.092 -18.557 19.490 1.00 94.25 95 VAL A N 1
ATOM 702 C CA . VAL A 1 95 ? -7.978 -19.146 20.263 1.00 94.25 95 VAL A CA 1
ATOM 703 C C . VAL A 1 95 ? -8.365 -19.403 21.720 1.00 94.25 95 VAL A C 1
ATOM 705 O O . VAL A 1 95 ? -7.968 -20.416 22.292 1.00 94.25 95 VAL A O 1
ATOM 708 N N . PHE A 1 96 ? -9.151 -18.512 22.326 1.00 93.69 96 PHE A N 1
ATOM 709 C CA . PHE A 1 96 ? -9.534 -18.599 23.738 1.00 93.69 96 PHE A CA 1
ATOM 710 C C . PHE A 1 96 ? -10.969 -19.093 23.954 1.00 93.69 96 PHE A C 1
ATOM 712 O O . PHE A 1 96 ? -11.479 -18.998 25.073 1.00 93.69 96 PHE A O 1
ATOM 719 N N . ALA A 1 97 ? -11.613 -19.662 22.928 1.00 91.44 97 ALA A N 1
ATOM 720 C CA . ALA A 1 97 ? -12.973 -20.194 23.022 1.00 91.44 97 ALA A CA 1
ATOM 721 C C . ALA A 1 97 ? -13.117 -21.229 24.153 1.00 91.44 97 ALA A C 1
ATOM 723 O O . ALA A 1 97 ? -14.084 -21.197 24.910 1.00 91.44 97 ALA A O 1
ATOM 724 N N . ALA A 1 98 ? -12.125 -22.114 24.311 1.00 89.00 98 ALA A N 1
ATOM 725 C CA . ALA A 1 98 ? -12.150 -23.180 25.314 1.00 89.00 98 ALA A CA 1
ATOM 726 C C . ALA A 1 98 ? -12.022 -22.672 26.762 1.00 89.00 98 ALA A C 1
ATOM 728 O O . ALA A 1 98 ? -12.525 -23.314 27.681 1.00 89.00 98 ALA A O 1
ATOM 729 N N . THR A 1 99 ? -11.347 -21.538 26.975 1.00 88.94 99 THR A N 1
ATOM 730 C CA . THR A 1 99 ? -11.129 -20.962 28.311 1.00 88.94 99 THR A CA 1
ATOM 731 C C . THR A 1 99 ? -12.093 -19.825 28.639 1.00 88.94 99 THR A C 1
ATOM 733 O O . THR A 1 99 ? -12.103 -19.376 29.777 1.00 88.94 99 THR A O 1
ATOM 736 N N . ALA A 1 100 ? -12.885 -19.354 27.667 1.00 86.31 100 ALA A N 1
ATOM 737 C CA . ALA A 1 100 ? -13.793 -18.208 27.789 1.00 86.31 100 ALA A CA 1
ATOM 738 C C . ALA A 1 100 ? -13.116 -16.903 28.274 1.00 86.31 100 ALA A C 1
ATOM 740 O O . ALA A 1 100 ? -13.763 -16.023 28.835 1.00 86.31 100 ALA A O 1
ATOM 741 N N . ASP A 1 101 ? -11.814 -16.756 28.007 1.00 91.25 101 ASP A N 1
ATOM 742 C CA . ASP A 1 101 ? -10.971 -15.663 28.521 1.00 91.25 101 ASP A CA 1
ATOM 743 C C . ASP A 1 101 ? -10.617 -14.605 27.455 1.00 91.25 101 ASP A C 1
ATOM 745 O O . ASP A 1 101 ? -9.800 -13.716 27.712 1.00 91.25 101 ASP A O 1
ATOM 749 N N . ALA A 1 102 ? -11.194 -14.688 26.250 1.00 92.44 102 ALA A N 1
ATOM 750 C CA . ALA A 1 102 ? -10.843 -13.821 25.118 1.00 92.44 102 ALA A CA 1
ATOM 751 C C . ALA A 1 102 ? -10.919 -12.324 25.474 1.00 92.44 102 ALA A C 1
ATOM 753 O O . ALA A 1 102 ? -9.998 -11.568 25.163 1.00 92.44 102 ALA A O 1
ATOM 754 N N . ASP A 1 103 ? -11.967 -11.911 26.198 1.00 94.06 103 ASP A N 1
ATOM 755 C CA . ASP A 1 103 ? -12.130 -10.533 26.670 1.00 94.06 103 ASP A CA 1
ATOM 756 C C . ASP A 1 103 ? -11.023 -10.103 27.626 1.00 94.06 103 ASP A C 1
ATOM 758 O O . ASP A 1 103 ? -10.433 -9.037 27.449 1.00 94.06 103 ASP A O 1
ATOM 762 N N . ALA A 1 104 ? -10.709 -10.938 28.616 1.00 93.31 104 ALA A N 1
ATOM 763 C CA . ALA A 1 104 ? -9.671 -10.639 29.591 1.00 93.31 104 ALA A CA 1
ATOM 764 C C . ALA A 1 104 ? -8.300 -10.502 28.913 1.00 93.31 104 ALA A C 1
ATOM 766 O O . ALA A 1 104 ? -7.590 -9.529 29.166 1.00 93.31 104 ALA A O 1
ATOM 767 N N . ARG A 1 105 ? -7.957 -11.422 27.998 1.00 92.44 105 ARG A N 1
ATOM 768 C CA . ARG A 1 105 ? -6.701 -11.381 27.228 1.00 92.44 105 ARG A CA 1
ATOM 769 C C . ARG A 1 105 ? -6.634 -10.163 26.306 1.00 92.44 105 ARG A C 1
ATOM 771 O O . ARG A 1 105 ? -5.597 -9.514 26.212 1.00 92.44 105 ARG A O 1
ATOM 778 N N . TRP A 1 106 ? -7.745 -9.801 25.667 1.00 94.31 106 TRP A N 1
ATOM 779 C CA . TRP A 1 106 ? -7.817 -8.612 24.817 1.00 94.31 106 TRP A CA 1
ATOM 780 C C . TRP A 1 106 ? -7.601 -7.314 25.610 1.00 94.31 106 TRP A C 1
ATOM 782 O O . TRP A 1 106 ? -6.839 -6.446 25.180 1.00 94.31 106 TRP A O 1
ATOM 792 N N . GLN A 1 107 ? -8.222 -7.187 26.790 1.00 93.50 107 GLN A N 1
ATOM 793 C CA . GLN A 1 107 ? -8.031 -6.032 27.679 1.00 93.50 107 GLN A CA 1
ATOM 794 C C . GLN A 1 107 ? -6.619 -5.982 28.276 1.00 93.50 107 GLN A C 1
ATOM 796 O O . GLN A 1 107 ? -6.030 -4.906 28.393 1.00 93.50 107 GLN A O 1
ATOM 801 N N . GLU A 1 108 ? -6.039 -7.135 28.611 1.00 92.94 108 GLU A N 1
ATOM 802 C CA . GLU A 1 108 ? -4.647 -7.235 29.053 1.00 92.94 108 GLU A CA 1
ATOM 803 C C . GLU A 1 108 ? -3.684 -6.751 27.957 1.00 92.94 108 GLU A C 1
ATOM 805 O O . GLU A 1 108 ? -2.823 -5.900 28.210 1.00 92.94 108 GLU A O 1
ATOM 810 N N . ALA A 1 109 ? -3.875 -7.211 26.715 1.00 92.62 109 ALA A N 1
ATOM 811 C CA . ALA A 1 109 ? -3.111 -6.743 25.564 1.00 92.62 109 ALA A CA 1
ATOM 812 C C . ALA A 1 109 ? -3.252 -5.224 25.373 1.00 92.62 109 ALA A C 1
ATOM 814 O O . ALA A 1 109 ? -2.247 -4.543 25.151 1.00 92.62 109 ALA A O 1
ATOM 815 N N . ALA A 1 110 ? -4.463 -4.678 25.529 1.00 93.69 110 ALA A N 1
ATOM 816 C CA . ALA A 1 110 ? -4.714 -3.240 25.476 1.00 93.69 110 ALA A CA 1
ATOM 817 C C . ALA A 1 110 ? -3.904 -2.464 26.527 1.00 93.69 110 ALA A C 1
ATOM 819 O O . ALA A 1 110 ? -3.219 -1.502 26.178 1.00 93.69 110 ALA A O 1
ATOM 820 N N . GLY A 1 111 ? -3.890 -2.930 27.780 1.00 93.44 111 GLY A N 1
ATOM 821 C CA . GLY A 1 111 ? -3.105 -2.322 28.859 1.00 93.44 111 GLY A CA 1
ATOM 822 C C . GLY A 1 111 ? -1.584 -2.413 28.665 1.00 93.44 111 GLY A C 1
ATOM 823 O O . GLY A 1 111 ? -0.839 -1.563 29.145 1.00 93.44 111 GLY A O 1
ATOM 824 N N . ILE A 1 112 ? -1.086 -3.412 27.932 1.00 91.88 112 ILE A N 1
ATOM 825 C CA . ILE A 1 112 ? 0.354 -3.572 27.652 1.00 91.88 112 ILE A CA 1
ATOM 826 C C . ILE A 1 112 ? 0.808 -2.757 26.432 1.00 91.88 112 ILE A C 1
ATOM 828 O O . ILE A 1 112 ? 1.966 -2.309 26.371 1.00 91.88 112 ILE A O 1
ATOM 832 N N . LEU A 1 113 ? -0.066 -2.631 25.431 1.00 91.94 113 LEU A N 1
ATOM 833 C CA . LEU A 1 113 ? 0.221 -1.994 24.144 1.00 91.94 113 LEU A CA 1
ATOM 834 C C . LEU A 1 113 ? -0.040 -0.487 24.166 1.00 91.94 113 LEU A C 1
ATOM 836 O O . LEU A 1 113 ? 0.780 0.263 23.635 1.00 91.94 113 LEU A O 1
ATOM 840 N N . ASP A 1 114 ? -1.096 -0.047 24.848 1.00 92.12 114 ASP A N 1
ATOM 841 C CA . ASP A 1 114 ? -1.338 1.356 25.186 1.00 92.12 114 ASP A CA 1
ATOM 842 C C . ASP A 1 114 ? -1.613 1.512 26.692 1.00 92.12 114 ASP A C 1
ATOM 844 O O . ASP A 1 114 ? -2.761 1.672 27.101 1.00 92.12 114 ASP A O 1
ATOM 848 N N . PRO A 1 115 ? -0.571 1.530 27.545 1.00 91.56 115 PRO A N 1
ATOM 849 C CA . PRO A 1 115 ? -0.737 1.603 29.000 1.00 91.56 115 PRO A CA 1
ATOM 850 C C . PRO A 1 115 ? -1.434 2.861 29.522 1.00 91.56 115 PRO A C 1
ATOM 852 O O . PRO A 1 115 ? -1.717 2.947 30.712 1.00 91.56 115 PRO A O 1
ATOM 855 N N . LYS A 1 116 ? -1.634 3.880 28.676 1.00 91.56 116 LYS A N 1
ATOM 856 C CA . LYS A 1 116 ? -2.241 5.148 29.091 1.00 91.56 116 LYS A CA 1
ATOM 857 C C . LYS A 1 116 ? -3.747 5.167 28.883 1.00 91.56 116 LYS A C 1
ATOM 859 O O . LYS A 1 116 ? -4.449 5.618 29.780 1.00 91.56 116 LYS A O 1
ATOM 864 N N . ASN A 1 117 ? -4.226 4.723 27.720 1.00 93.38 117 ASN A N 1
ATOM 865 C CA . ASN A 1 117 ? -5.652 4.807 27.378 1.00 93.38 117 ASN A CA 1
ATOM 866 C C . ASN A 1 117 ? -6.295 3.441 27.131 1.00 93.38 117 ASN A C 1
ATOM 868 O O . ASN A 1 117 ? -7.511 3.376 26.989 1.00 93.38 117 ASN A O 1
ATOM 872 N N . HIS A 1 118 ? -5.497 2.370 27.093 1.00 94.38 118 HIS A N 1
ATOM 873 C CA . HIS A 1 118 ? -5.932 1.009 26.785 1.00 94.38 118 HIS A CA 1
ATOM 874 C C . HIS A 1 118 ? -6.684 0.947 25.442 1.00 94.38 118 HIS A C 1
ATOM 876 O O . HIS A 1 118 ? -7.640 0.191 25.278 1.00 94.38 118 HIS A O 1
ATOM 882 N N . ASP A 1 119 ? -6.256 1.760 24.472 1.00 94.44 119 ASP A N 1
ATOM 883 C CA . ASP A 1 119 ? -6.893 1.867 23.164 1.00 94.44 119 ASP A CA 1
ATOM 884 C C . ASP A 1 119 ? -6.048 1.160 22.096 1.00 94.44 119 ASP A C 1
ATOM 886 O O . ASP A 1 119 ? -5.091 1.705 21.533 1.00 94.44 119 ASP A O 1
ATOM 890 N N . LEU A 1 120 ? -6.424 -0.086 21.794 1.00 94.75 120 LEU A N 1
ATOM 891 C CA . LEU A 1 120 ? -5.765 -0.876 20.754 1.00 94.75 120 LEU A CA 1
ATOM 892 C C . LEU A 1 120 ? -5.938 -0.285 19.355 1.00 94.75 120 LEU A C 1
ATOM 894 O O . LEU A 1 120 ? -5.049 -0.455 18.521 1.00 94.75 120 LEU A O 1
ATOM 898 N N . ARG A 1 121 ? -7.036 0.426 19.081 1.00 94.69 121 ARG A N 1
ATOM 899 C CA . ARG A 1 121 ? -7.246 1.050 17.771 1.00 94.69 121 ARG A CA 1
ATOM 900 C C . ARG A 1 121 ? -6.280 2.207 17.585 1.00 94.69 121 ARG A C 1
ATOM 902 O O . ARG A 1 121 ? -5.571 2.248 16.581 1.00 94.69 121 ARG A O 1
ATOM 909 N N . ALA A 1 122 ? -6.170 3.086 18.580 1.00 93.50 122 ALA A N 1
ATOM 910 C CA . ALA A 1 122 ? -5.178 4.157 18.570 1.00 93.50 122 ALA A CA 1
ATOM 911 C C . ALA A 1 122 ? -3.747 3.601 18.475 1.00 93.50 122 ALA A C 1
ATOM 913 O O . ALA A 1 122 ? -2.933 4.124 17.707 1.00 93.50 122 ALA A O 1
ATOM 914 N N . PHE A 1 123 ? -3.445 2.512 19.190 1.00 94.75 123 PHE A N 1
ATOM 915 C CA . PHE A 1 123 ? -2.162 1.818 19.078 1.00 94.75 123 PHE A CA 1
ATOM 916 C C . PHE A 1 123 ? -1.895 1.309 17.651 1.00 94.75 123 PHE A C 1
ATOM 918 O O . PHE A 1 123 ? -0.812 1.558 17.112 1.00 94.75 123 PHE A O 1
ATOM 925 N N . VAL A 1 124 ? -2.858 0.635 17.013 1.00 94.69 124 VAL A N 1
ATOM 926 C CA . VAL A 1 124 ? -2.713 0.145 15.633 1.00 94.69 124 VAL A CA 1
ATOM 927 C C . VAL A 1 124 ? -2.517 1.311 14.666 1.00 94.69 124 VAL A C 1
ATOM 929 O O . VAL A 1 124 ? -1.561 1.306 13.889 1.00 94.69 124 VAL A O 1
ATOM 932 N N . ALA A 1 125 ? -3.338 2.355 14.777 1.00 94.00 125 ALA A N 1
ATOM 933 C CA . ALA A 1 125 ? -3.290 3.518 13.899 1.00 94.00 125 ALA A CA 1
ATOM 934 C C . ALA A 1 125 ? -1.976 4.318 14.004 1.00 94.00 125 ALA A C 1
ATOM 936 O O . ALA A 1 125 ? -1.554 4.934 13.022 1.00 94.00 125 ALA A O 1
ATOM 937 N N . ARG A 1 126 ? -1.323 4.344 15.179 1.00 92.75 126 ARG A N 1
ATOM 938 C CA . ARG A 1 126 ? -0.188 5.254 15.454 1.00 92.75 126 ARG A CA 1
ATOM 939 C C . ARG A 1 126 ? 1.146 4.589 15.721 1.00 92.75 126 ARG A C 1
ATOM 941 O O . ARG A 1 126 ? 2.180 5.194 15.454 1.00 92.75 126 ARG A O 1
ATOM 948 N N . THR A 1 127 ? 1.147 3.396 16.297 1.00 93.00 127 THR A N 1
ATOM 949 C CA . THR A 1 127 ? 2.348 2.806 16.904 1.00 93.00 127 THR A CA 1
ATOM 950 C C . THR A 1 127 ? 2.697 1.457 16.294 1.00 93.00 127 THR A C 1
ATOM 952 O O . THR A 1 127 ? 3.880 1.146 16.141 1.00 93.00 127 THR A O 1
ATOM 955 N N . PHE A 1 128 ? 1.703 0.668 15.881 1.00 95.44 128 PHE A N 1
ATOM 956 C CA . PHE A 1 128 ? 1.939 -0.666 15.331 1.00 95.44 128 PHE A CA 1
ATOM 957 C C . PHE A 1 128 ? 2.881 -0.654 14.121 1.00 95.44 128 PHE A C 1
ATOM 959 O O . PHE A 1 128 ? 3.807 -1.465 14.070 1.00 95.44 128 PHE A O 1
ATOM 966 N N . PHE A 1 129 ? 2.710 0.283 13.179 1.00 96.88 129 PHE A N 1
ATOM 967 C CA . PHE A 1 129 ? 3.562 0.339 11.987 1.00 96.88 129 PHE A CA 1
ATOM 968 C C . PHE A 1 129 ? 5.042 0.572 12.323 1.00 96.88 129 PHE A C 1
ATOM 970 O O . PHE A 1 129 ? 5.907 -0.039 11.704 1.00 96.88 129 PHE A O 1
ATOM 977 N N . GLU A 1 130 ? 5.365 1.383 13.336 1.00 95.44 130 GLU A N 1
ATOM 978 C CA . GLU A 1 130 ? 6.758 1.588 13.761 1.00 95.44 130 GLU A CA 1
ATOM 979 C C . GLU A 1 130 ? 7.382 0.282 14.280 1.00 95.44 130 GLU A C 1
ATOM 981 O O . GLU A 1 130 ? 8.517 -0.063 13.940 1.00 95.44 130 GLU A O 1
ATOM 986 N N . LEU A 1 131 ? 6.630 -0.477 15.083 1.00 94.38 131 LEU A N 1
ATOM 987 C CA . LEU A 1 131 ? 7.067 -1.782 15.584 1.00 94.38 131 LEU A CA 1
ATOM 988 C C . LEU A 1 131 ? 7.225 -2.791 14.443 1.00 94.38 131 LEU A C 1
ATOM 990 O O . LEU A 1 131 ? 8.209 -3.535 14.403 1.00 94.38 131 LEU A O 1
ATOM 994 N N . HIS A 1 132 ? 6.279 -2.792 13.505 1.00 96.62 132 HIS A N 1
ATOM 995 C CA . HIS A 1 132 ? 6.312 -3.625 12.311 1.00 96.62 132 HIS A CA 1
ATOM 996 C C . HIS A 1 132 ? 7.540 -3.310 11.447 1.00 96.62 132 HIS A C 1
ATOM 998 O O . HIS A 1 132 ? 8.305 -4.214 11.112 1.00 96.62 132 HIS A O 1
ATOM 1004 N N . LEU A 1 133 ? 7.784 -2.029 11.165 1.00 97.25 133 LEU A N 1
ATOM 1005 C CA . LEU A 1 133 ? 8.929 -1.558 10.396 1.00 97.25 133 LEU A CA 1
ATOM 1006 C C . LEU A 1 133 ? 10.245 -1.984 11.049 1.00 97.25 133 LEU A C 1
ATOM 1008 O O . LEU A 1 133 ? 11.101 -2.540 10.366 1.00 97.25 133 LEU A O 1
ATOM 1012 N N . LYS A 1 134 ? 10.400 -1.794 12.367 1.00 95.44 134 LYS A N 1
ATOM 1013 C CA . LYS A 1 134 ? 11.599 -2.236 13.104 1.00 95.44 134 LYS A CA 1
ATOM 1014 C C . LYS A 1 134 ? 11.814 -3.744 12.992 1.00 95.44 134 LYS A C 1
ATOM 1016 O O . LYS A 1 134 ? 12.934 -4.172 12.737 1.00 95.44 134 LYS A O 1
ATOM 1021 N N . ARG A 1 135 ? 10.754 -4.545 13.142 1.00 94.44 135 ARG A N 1
ATOM 1022 C CA . ARG A 1 135 ? 10.828 -6.013 13.043 1.00 94.44 135 ARG A CA 1
ATOM 1023 C C . ARG A 1 135 ? 11.243 -6.488 11.647 1.00 94.44 135 ARG A C 1
ATOM 1025 O O . ARG A 1 135 ? 11.936 -7.492 11.535 1.00 94.44 135 ARG A O 1
ATOM 1032 N N . TYR A 1 136 ? 10.846 -5.761 10.607 1.00 95.12 136 TYR A N 1
ATOM 1033 C CA . TYR A 1 136 ? 11.127 -6.085 9.204 1.00 95.12 136 TYR A CA 1
ATOM 1034 C C . TYR A 1 136 ? 12.302 -5.289 8.617 1.00 95.12 136 TYR A C 1
ATOM 1036 O O . TYR A 1 136 ? 12.476 -5.215 7.397 1.00 95.12 136 TYR A O 1
ATOM 1044 N N . SER A 1 137 ? 13.135 -4.706 9.481 1.00 95.44 137 SER A N 1
ATOM 1045 C CA . SER A 1 137 ? 14.339 -3.979 9.088 1.00 95.44 137 SER A CA 1
ATOM 1046 C C . SER A 1 137 ? 15.585 -4.631 9.677 1.00 95.44 137 SER A C 1
ATOM 1048 O O . SER A 1 137 ?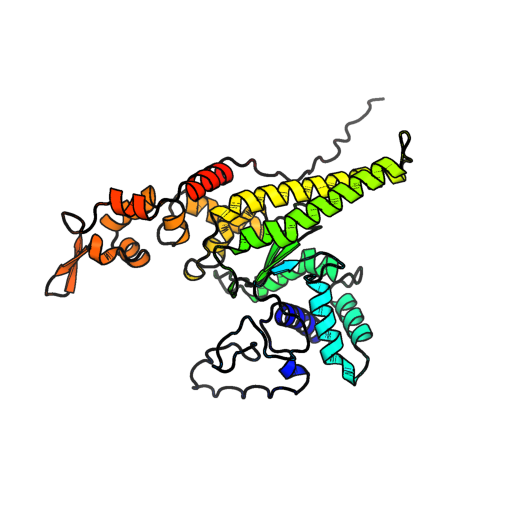 15.642 -4.934 10.866 1.00 95.44 137 SER A O 1
ATOM 1050 N N . LYS A 1 138 ? 16.614 -4.826 8.850 1.00 93.44 138 LYS A N 1
ATOM 1051 C CA . LYS A 1 138 ? 17.929 -5.318 9.279 1.00 93.44 138 LYS A CA 1
ATOM 1052 C C . LYS A 1 138 ? 19.015 -4.610 8.480 1.00 93.44 138 LYS A C 1
ATOM 1054 O O . LYS A 1 138 ? 19.019 -4.663 7.251 1.00 93.44 138 LYS A O 1
ATOM 1059 N N . SER A 1 139 ? 19.967 -3.985 9.177 1.00 92.50 139 SER A N 1
ATOM 1060 C CA . SER A 1 139 ? 20.991 -3.140 8.544 1.00 92.50 139 SER A CA 1
ATOM 1061 C C . SER A 1 139 ? 20.326 -2.072 7.653 1.00 92.50 139 SER A C 1
ATOM 1063 O O . SER A 1 139 ? 19.411 -1.386 8.103 1.00 92.50 139 SER A O 1
ATOM 1065 N N . ARG A 1 140 ? 20.752 -1.938 6.394 1.00 89.62 140 ARG A N 1
ATOM 1066 C CA . ARG A 1 140 ? 20.176 -1.010 5.410 1.00 89.62 140 ARG A CA 1
ATOM 1067 C C . ARG A 1 140 ? 18.882 -1.514 4.757 1.00 89.62 140 ARG A C 1
ATOM 1069 O O . ARG A 1 140 ? 18.210 -0.729 4.100 1.00 89.62 140 ARG A O 1
ATOM 1076 N N . ARG A 1 141 ? 18.516 -2.792 4.923 1.00 93.19 141 ARG A N 1
ATOM 1077 C CA . ARG A 1 141 ? 17.295 -3.356 4.331 1.00 93.19 141 ARG A CA 1
ATOM 1078 C C . ARG A 1 141 ? 16.097 -3.031 5.214 1.00 93.19 141 ARG A C 1
ATOM 1080 O O . ARG A 1 141 ? 16.064 -3.445 6.372 1.00 93.19 141 ARG A O 1
ATOM 1087 N N . LYS A 1 142 ? 15.095 -2.369 4.639 1.00 96.31 142 LYS A N 1
ATOM 1088 C CA . LYS A 1 142 ? 13.777 -2.147 5.246 1.00 96.31 142 LYS A CA 1
ATOM 1089 C C . LYS A 1 142 ? 12.726 -2.760 4.338 1.00 96.31 142 LYS A C 1
ATOM 1091 O O . LYS A 1 142 ? 12.606 -2.355 3.186 1.00 96.31 142 LYS A O 1
ATOM 1096 N N . ALA A 1 143 ? 12.019 -3.768 4.835 1.00 96.56 143 ALA A N 1
ATOM 1097 C CA . ALA A 1 143 ? 11.059 -4.523 4.039 1.00 96.56 143 ALA A CA 1
ATOM 1098 C C . ALA A 1 143 ? 9.784 -4.839 4.836 1.00 96.56 143 ALA A C 1
ATOM 1100 O O . ALA A 1 143 ? 9.460 -6.019 4.991 1.00 96.56 143 ALA A O 1
ATOM 1101 N N . PRO A 1 144 ? 9.084 -3.822 5.392 1.00 97.44 144 PRO A N 1
ATOM 1102 C CA . PRO A 1 144 ? 7.786 -4.052 6.021 1.00 97.44 144 PRO A CA 1
ATOM 1103 C C . PRO A 1 144 ? 6.846 -4.733 5.024 1.00 97.44 144 PRO A C 1
ATOM 1105 O O . PRO A 1 144 ? 6.854 -4.402 3.842 1.00 97.44 144 PRO A O 1
ATOM 1108 N N . ILE A 1 145 ? 6.043 -5.677 5.501 1.00 96.75 145 ILE A N 1
ATOM 1109 C CA . ILE A 1 145 ? 5.094 -6.432 4.673 1.00 96.75 145 ILE A CA 1
ATOM 1110 C C . ILE A 1 145 ? 3.647 -5.976 4.876 1.00 96.75 145 ILE A C 1
ATOM 1112 O O . ILE A 1 145 ? 2.813 -6.247 4.022 1.00 96.75 145 ILE A O 1
ATOM 1116 N N . TYR A 1 146 ? 3.343 -5.292 5.983 1.00 98.12 146 TYR A N 1
ATOM 1117 C CA . TYR A 1 146 ? 2.059 -4.629 6.202 1.00 98.12 146 TYR A CA 1
ATOM 1118 C C . TYR A 1 146 ? 2.246 -3.135 6.007 1.00 98.12 146 TYR A C 1
ATOM 1120 O O . TYR A 1 146 ? 3.057 -2.507 6.694 1.00 98.12 146 TYR A O 1
ATOM 1128 N N . TRP A 1 147 ? 1.521 -2.575 5.049 1.00 98.31 147 TRP A N 1
ATOM 1129 C CA . TRP A 1 147 ? 1.633 -1.175 4.671 1.00 98.31 147 TRP A CA 1
ATOM 1130 C C . TRP A 1 147 ? 0.373 -0.439 5.082 1.00 98.31 147 TRP A C 1
ATOM 1132 O O . TRP A 1 147 ? -0.717 -0.781 4.639 1.00 98.31 147 TRP A O 1
ATOM 1142 N N . GLN A 1 148 ? 0.532 0.576 5.923 1.00 98.44 148 GLN A N 1
ATOM 1143 C CA . GLN A 1 148 ? -0.561 1.439 6.344 1.00 98.44 148 GLN A CA 1
ATOM 1144 C C . GLN A 1 148 ? -0.578 2.697 5.482 1.00 98.44 148 GLN A C 1
ATOM 1146 O O . GLN A 1 148 ? 0.358 3.497 5.542 1.00 98.44 148 GLN A O 1
ATOM 1151 N N . LEU A 1 149 ? -1.649 2.880 4.720 1.00 98.50 149 LEU A N 1
ATOM 1152 C CA . LEU A 1 149 ? -1.932 4.091 3.962 1.00 98.50 149 LEU A CA 1
ATOM 1153 C C . LEU A 1 149 ? -3.050 4.846 4.670 1.00 98.50 149 LEU A C 1
ATOM 1155 O O . LEU A 1 149 ? -4.114 4.278 4.889 1.00 98.50 149 LEU A O 1
ATOM 1159 N N . ALA A 1 150 ? -2.823 6.096 5.050 1.00 98.00 150 ALA A N 1
ATOM 1160 C CA . ALA A 1 150 ? -3.709 6.806 5.960 1.00 98.00 150 ALA A CA 1
ATOM 1161 C C . ALA A 1 150 ? -4.061 8.218 5.486 1.00 98.00 150 ALA A C 1
ATOM 1163 O O . ALA A 1 150 ? -3.316 8.853 4.732 1.00 98.00 150 ALA A O 1
ATOM 1164 N N . THR A 1 151 ? -5.185 8.730 5.991 1.00 97.25 151 THR A N 1
ATOM 1165 C CA . THR A 1 151 ? -5.517 10.160 5.927 1.00 97.25 151 THR A CA 1
ATOM 1166 C C . THR A 1 151 ? -4.441 11.005 6.628 1.00 97.25 151 THR A C 1
ATOM 1168 O O . THR A 1 151 ? -3.693 10.468 7.447 1.00 97.25 151 THR A O 1
ATOM 1171 N N . PRO A 1 152 ? -4.330 12.326 6.372 1.00 93.44 152 PRO A N 1
ATOM 1172 C CA . PRO A 1 152 ? -3.338 13.193 7.019 1.00 93.44 152 PRO A CA 1
ATOM 1173 C C . PRO A 1 152 ? -3.327 13.105 8.546 1.00 93.44 152 PRO A C 1
ATOM 1175 O O . PRO A 1 152 ? -2.253 13.056 9.152 1.00 93.44 152 PRO A O 1
ATOM 1178 N N . SER A 1 153 ? -4.507 13.050 9.169 1.00 92.88 153 SER A N 1
ATOM 1179 C CA . SER A 1 153 ? -4.601 12.833 10.605 1.00 92.88 153 SER A CA 1
ATOM 1180 C C . SER A 1 153 ? -4.426 11.375 10.993 1.00 92.88 153 SER A C 1
ATOM 1182 O O . SER A 1 153 ? -4.291 11.143 12.175 1.00 92.88 153 SER A O 1
ATOM 1184 N N . ALA A 1 154 ? -4.393 10.406 10.081 1.00 93.94 154 ALA A N 1
ATOM 1185 C CA . ALA A 1 154 ? -4.432 8.961 10.322 1.00 93.94 154 ALA A CA 1
ATOM 1186 C C . ALA A 1 154 ? -5.596 8.510 11.218 1.00 93.94 154 ALA A C 1
ATOM 1188 O O . ALA A 1 154 ? -5.451 7.620 12.052 1.00 93.94 154 ALA A O 1
ATOM 1189 N N . SER A 1 155 ? -6.735 9.182 11.063 1.00 93.00 155 SER A N 1
ATOM 1190 C CA . SER A 1 155 ? -8.032 8.804 11.637 1.00 93.00 155 SER A CA 1
ATOM 1191 C C . SER A 1 155 ? -8.743 7.716 10.830 1.00 93.00 155 SER A C 1
ATOM 1193 O O . SER A 1 155 ? -9.650 7.075 11.344 1.00 93.00 155 SER A O 1
ATOM 1195 N N . TYR A 1 156 ? -8.328 7.510 9.580 1.00 97.69 156 TYR A N 1
ATOM 1196 C CA . TYR A 1 156 ? -8.745 6.405 8.728 1.00 97.69 156 TYR A CA 1
ATOM 1197 C C . TYR A 1 156 ? -7.520 5.864 7.997 1.00 97.69 156 TYR A C 1
ATOM 1199 O O . TYR A 1 156 ? -6.675 6.638 7.531 1.00 97.69 156 TYR A O 1
ATOM 1207 N N . SER A 1 157 ? -7.411 4.539 7.918 1.00 98.06 157 SER A N 1
ATOM 1208 C CA . SER A 1 157 ? -6.304 3.859 7.249 1.00 98.06 157 SER A CA 1
ATOM 1209 C C . SER A 1 157 ? -6.786 2.656 6.447 1.00 98.06 157 SER A C 1
ATOM 1211 O O . SER A 1 157 ? -7.650 1.903 6.886 1.00 98.06 157 SER A O 1
ATOM 1213 N N . VAL A 1 158 ? -6.144 2.434 5.308 1.00 98.56 158 VAL A N 1
ATOM 1214 C CA . VAL A 1 158 ? -6.166 1.179 4.563 1.00 98.56 158 VAL A CA 1
ATOM 1215 C C . VAL A 1 158 ? -4.861 0.450 4.857 1.00 98.56 158 VAL A C 1
ATOM 1217 O O . VAL A 1 158 ? -3.776 1.022 4.734 1.00 98.56 158 VAL A O 1
ATOM 1220 N N . TRP A 1 159 ? -4.957 -0.814 5.239 1.00 98.69 159 TRP A N 1
ATOM 1221 C CA . TRP A 1 159 ? -3.821 -1.689 5.462 1.00 98.69 159 TRP A CA 1
ATOM 1222 C C . TRP A 1 159 ? -3.704 -2.716 4.345 1.00 98.69 159 TRP A C 1
ATOM 1224 O O . TRP A 1 159 ? -4.668 -3.395 4.000 1.00 98.69 159 TRP A O 1
ATOM 1234 N N . LEU A 1 160 ? -2.498 -2.838 3.804 1.00 98.50 160 LEU A N 1
ATOM 1235 C CA . LEU A 1 160 ? -2.190 -3.682 2.660 1.00 98.50 160 LEU A CA 1
ATOM 1236 C C . LEU A 1 160 ? -1.163 -4.745 3.043 1.00 98.50 160 LEU A C 1
ATOM 1238 O O . LEU A 1 160 ? -0.138 -4.424 3.650 1.00 98.50 160 LEU A O 1
ATOM 1242 N N . TYR A 1 161 ? -1.392 -5.990 2.634 1.00 97.69 161 TYR A N 1
ATOM 1243 C CA . TYR A 1 161 ? -0.387 -7.044 2.711 1.00 97.69 161 TYR A CA 1
ATOM 1244 C C . TYR A 1 161 ? 0.423 -7.119 1.410 1.00 97.69 161 TYR A C 1
ATOM 1246 O O . TYR A 1 161 ? -0.084 -7.561 0.383 1.00 97.69 161 TYR A O 1
ATOM 1254 N N . ALA A 1 162 ? 1.702 -6.728 1.466 1.00 96.50 162 ALA A N 1
ATOM 1255 C CA . ALA A 1 162 ? 2.602 -6.572 0.318 1.00 96.50 162 ALA A CA 1
ATOM 1256 C C . ALA A 1 162 ? 2.631 -7.775 -0.642 1.00 96.50 162 ALA A C 1
ATOM 1258 O O . ALA A 1 162 ? 2.691 -7.597 -1.854 1.00 96.50 162 ALA A O 1
ATOM 1259 N N . HIS A 1 163 ? 2.551 -8.997 -0.111 1.00 93.75 163 HIS A N 1
ATOM 1260 C CA . HIS A 1 163 ? 2.611 -10.229 -0.906 1.00 93.75 163 HIS A CA 1
ATOM 1261 C C . HIS A 1 163 ? 1.297 -10.592 -1.617 1.00 93.75 163 HIS A C 1
ATOM 1263 O O . HIS A 1 163 ? 1.273 -11.567 -2.360 1.00 93.75 163 HIS A O 1
ATOM 1269 N N . ARG A 1 164 ? 0.210 -9.842 -1.393 1.00 94.25 164 ARG A N 1
ATOM 1270 C CA . ARG A 1 164 ? -1.092 -10.036 -2.059 1.00 94.25 164 ARG A CA 1
ATOM 1271 C C . ARG A 1 164 ? -1.446 -8.897 -3.017 1.00 94.25 164 ARG A C 1
ATOM 1273 O O . ARG A 1 164 ? -2.532 -8.887 -3.591 1.00 94.25 164 ARG A O 1
ATOM 1280 N N . LEU A 1 165 ? -0.543 -7.932 -3.197 1.00 95.62 165 LEU A N 1
ATOM 1281 C CA . LEU A 1 165 ? -0.803 -6.784 -4.057 1.00 95.62 165 LEU A CA 1
ATOM 1282 C C . LEU A 1 165 ? -0.707 -7.179 -5.525 1.00 95.62 165 LEU A C 1
ATOM 1284 O O . LEU A 1 165 ? 0.193 -7.898 -5.949 1.00 95.62 165 LEU A O 1
ATOM 1288 N N . THR A 1 166 ? -1.641 -6.655 -6.304 1.00 96.50 166 THR A N 1
ATOM 1289 C CA . THR A 1 166 ? -1.745 -6.851 -7.747 1.00 96.50 166 THR A CA 1
ATOM 1290 C C . THR A 1 166 ? -1.787 -5.484 -8.429 1.00 96.50 166 THR A C 1
ATOM 1292 O O . THR A 1 166 ? -2.019 -4.475 -7.753 1.00 96.50 166 THR A O 1
ATOM 1295 N N . PRO A 1 167 ? -1.638 -5.408 -9.763 1.00 96.94 167 PRO A N 1
ATOM 1296 C CA . PRO A 1 167 ? -1.841 -4.156 -10.493 1.00 96.94 167 PRO A CA 1
ATOM 1297 C C . PRO A 1 167 ? -3.227 -3.522 -10.267 1.00 96.94 167 PRO A C 1
ATOM 1299 O O . PRO A 1 167 ? -3.379 -2.311 -10.377 1.00 96.94 167 PRO A O 1
ATOM 1302 N N . ASN A 1 168 ? -4.232 -4.312 -9.870 1.00 96.94 168 ASN A N 1
ATOM 1303 C CA . ASN A 1 168 ? -5.591 -3.823 -9.640 1.00 96.94 168 ASN A CA 1
ATOM 1304 C C . ASN A 1 168 ? -5.856 -3.352 -8.202 1.00 96.94 168 ASN A C 1
ATOM 1306 O O . ASN A 1 168 ? -6.916 -2.788 -7.938 1.00 96.94 168 ASN A O 1
ATOM 1310 N N . THR A 1 169 ? -4.924 -3.551 -7.259 1.00 97.81 169 THR A N 1
ATOM 1311 C CA . THR A 1 169 ? -5.173 -3.303 -5.828 1.00 97.81 169 THR A CA 1
ATOM 1312 C C . THR A 1 169 ? -5.709 -1.902 -5.546 1.00 97.81 169 THR A C 1
ATOM 1314 O O . THR A 1 169 ? -6.682 -1.764 -4.814 1.00 97.81 169 THR A O 1
ATOM 1317 N N . PHE A 1 170 ? -5.128 -0.854 -6.133 1.00 98.38 170 PHE A N 1
ATOM 1318 C CA . PHE A 1 170 ? -5.569 0.516 -5.855 1.00 98.38 170 PHE A CA 1
ATOM 1319 C C . PHE A 1 170 ? -6.922 0.862 -6.494 1.00 98.38 170 PHE A C 1
ATOM 1321 O O . PHE A 1 170 ? -7.635 1.706 -5.957 1.00 98.38 170 PHE A O 1
ATOM 1328 N N . PHE A 1 171 ? -7.330 0.177 -7.568 1.00 98.19 171 PHE A N 1
ATOM 1329 C CA . PHE A 1 171 ? -8.697 0.291 -8.086 1.00 98.19 171 PHE A CA 1
ATOM 1330 C C . PHE A 1 171 ? -9.710 -0.311 -7.105 1.00 98.19 171 PHE A C 1
ATOM 1332 O O . PHE A 1 171 ? -10.706 0.342 -6.798 1.00 98.19 171 PHE A O 1
ATOM 1339 N N . HIS A 1 172 ? -9.415 -1.485 -6.538 1.00 97.38 172 HIS A N 1
ATOM 1340 C CA . HIS A 1 172 ? -10.240 -2.096 -5.487 1.00 97.38 172 HIS A CA 1
ATOM 1341 C C . HIS A 1 172 ? -10.284 -1.239 -4.220 1.00 97.38 172 HIS A C 1
ATOM 1343 O O . HIS A 1 172 ? -11.354 -0.974 -3.689 1.00 97.38 172 HIS A O 1
ATOM 1349 N N . VAL A 1 173 ? -9.144 -0.708 -3.767 1.00 98.19 173 VAL A N 1
ATOM 1350 C CA . VAL A 1 173 ? -9.106 0.204 -2.609 1.00 98.19 173 VAL A CA 1
ATOM 1351 C C . VAL A 1 173 ? -10.002 1.428 -2.834 1.00 98.19 173 VAL A C 1
ATOM 1353 O O . VAL A 1 173 ? -10.709 1.843 -1.916 1.00 98.19 173 VAL A O 1
ATOM 1356 N N . LEU A 1 174 ? -10.022 2.000 -4.042 1.00 97.69 174 LEU A N 1
ATOM 1357 C CA . LEU A 1 174 ? -10.931 3.103 -4.363 1.00 97.69 174 LEU A CA 1
ATOM 1358 C C . LEU A 1 174 ? -12.397 2.680 -4.304 1.00 97.69 174 LEU A C 1
ATOM 1360 O O . LEU A 1 174 ? -13.192 3.363 -3.661 1.00 97.69 174 LEU A O 1
ATOM 1364 N N . GLN A 1 175 ? -12.744 1.596 -4.995 1.00 97.38 175 GLN A N 1
ATOM 1365 C CA . GLN A 1 175 ? -14.129 1.181 -5.218 1.00 97.38 175 GLN A CA 1
ATOM 1366 C C . GLN A 1 175 ? -14.771 0.567 -3.974 1.00 97.38 175 GLN A C 1
ATOM 1368 O O . GLN A 1 175 ? -15.915 0.891 -3.664 1.00 97.38 175 GLN A O 1
ATOM 1373 N N . ASP A 1 176 ? -14.023 -0.258 -3.248 1.00 95.88 176 ASP A N 1
ATOM 1374 C CA . ASP A 1 176 ? -14.555 -1.119 -2.192 1.00 95.88 176 ASP A CA 1
ATOM 1375 C C . ASP A 1 176 ? -14.329 -0.544 -0.786 1.00 95.88 176 ASP A C 1
ATOM 1377 O O . ASP A 1 176 ? -14.987 -0.969 0.159 1.00 95.88 176 ASP A O 1
ATOM 1381 N N . ALA A 1 177 ? -13.423 0.431 -0.629 1.00 96.62 177 ALA A N 1
ATOM 1382 C CA . ALA A 1 177 ? -13.107 1.021 0.674 1.00 96.62 177 ALA A CA 1
ATOM 1383 C C . ALA A 1 177 ? -13.271 2.546 0.698 1.00 96.62 177 ALA A C 1
ATOM 1385 O O . ALA A 1 177 ? -14.107 3.081 1.426 1.00 96.62 177 ALA A O 1
ATOM 1386 N N . VAL A 1 178 ? -12.491 3.279 -0.100 1.00 97.81 178 VAL A N 1
ATOM 1387 C CA . VAL A 1 178 ? -12.377 4.739 0.056 1.00 97.81 178 VAL A CA 1
ATOM 1388 C C . VAL A 1 178 ? -13.623 5.485 -0.420 1.00 97.81 178 VAL A C 1
ATOM 1390 O O . VAL A 1 178 ? -14.113 6.356 0.299 1.00 97.81 178 VAL A O 1
ATOM 1393 N N . ALA A 1 179 ? -14.151 5.170 -1.606 1.00 97.94 179 ALA A N 1
ATOM 1394 C CA . ALA A 1 179 ? -15.334 5.851 -2.128 1.00 97.94 179 ALA A CA 1
ATOM 1395 C C . ALA A 1 179 ? -16.602 5.565 -1.296 1.00 97.94 179 ALA A C 1
ATOM 1397 O O . ALA A 1 179 ? -17.298 6.529 -0.962 1.00 97.94 179 ALA A O 1
ATOM 1398 N N . PRO A 1 180 ? -16.890 4.312 -0.876 1.00 97.94 180 PRO A N 1
ATOM 1399 C CA . PRO A 1 180 ? -18.005 4.032 0.027 1.00 97.94 180 PRO A CA 1
ATOM 1400 C C . PRO A 1 180 ? -17.878 4.752 1.373 1.00 97.94 180 PRO A C 1
ATOM 1402 O O . PRO A 1 180 ? -18.855 5.342 1.841 1.00 97.94 180 PRO A O 1
ATOM 1405 N N . LYS A 1 181 ? -16.674 4.767 1.969 1.00 98.12 181 LYS A N 1
ATOM 1406 C CA . LYS A 1 181 ? -16.421 5.478 3.228 1.00 98.12 181 LYS A CA 1
ATOM 1407 C C . LYS A 1 181 ? -16.653 6.978 3.082 1.00 98.12 181 LYS A C 1
ATOM 1409 O O . LYS A 1 181 ? -17.375 7.559 3.885 1.00 98.12 181 LYS A O 1
ATOM 1414 N N . LEU A 1 182 ? -16.113 7.602 2.035 1.00 98.56 182 LEU A N 1
ATOM 1415 C CA . LEU A 1 182 ? -16.333 9.024 1.769 1.00 98.56 182 LEU A CA 1
ATOM 1416 C C . LEU A 1 182 ? -17.829 9.346 1.621 1.00 98.56 182 LEU A C 1
ATOM 1418 O O . LEU A 1 182 ? -18.321 10.255 2.282 1.00 98.56 182 LEU A O 1
ATOM 1422 N N . ALA A 1 183 ? -18.573 8.560 0.838 1.00 98.44 183 ALA A N 1
ATOM 1423 C CA . ALA A 1 183 ? -20.010 8.765 0.653 1.00 98.44 183 ALA A CA 1
ATOM 1424 C C . ALA A 1 183 ? -20.817 8.582 1.954 1.00 98.44 183 ALA A C 1
ATOM 1426 O O . ALA A 1 183 ? -21.836 9.246 2.168 1.00 98.44 183 ALA A O 1
ATOM 1427 N N . LEU A 1 184 ? -20.398 7.675 2.843 1.00 98.06 184 LEU A N 1
ATOM 1428 C CA . LEU A 1 184 ? -20.993 7.529 4.172 1.00 98.06 184 LEU A CA 1
ATOM 1429 C C . LEU A 1 184 ? -20.770 8.785 5.023 1.00 98.06 184 LEU A C 1
ATOM 1431 O O . LEU A 1 184 ? -21.727 9.321 5.582 1.00 98.06 184 LEU A O 1
ATOM 1435 N N . GLU A 1 185 ? -19.534 9.268 5.091 1.00 98.38 185 GLU A N 1
ATOM 1436 C CA . GLU A 1 185 ? -19.170 10.405 5.939 1.00 98.38 185 GLU A CA 1
ATOM 1437 C C . GLU A 1 185 ? -19.704 11.743 5.402 1.00 98.38 185 GLU A C 1
ATOM 1439 O O . GLU A 1 185 ? -20.046 12.625 6.192 1.00 98.38 185 GLU A O 1
ATOM 1444 N N . GLU A 1 186 ? -19.870 11.881 4.083 1.00 98.56 186 GLU A N 1
ATOM 1445 C CA . GLU A 1 186 ? -20.565 13.015 3.459 1.00 98.56 186 GLU A CA 1
ATOM 1446 C C . GLU A 1 186 ? -22.058 13.026 3.805 1.00 98.56 186 GLU A C 1
ATOM 1448 O O . GLU A 1 186 ? -22.602 14.071 4.164 1.00 98.56 186 GLU A O 1
ATOM 1453 N N . ARG A 1 187 ? -22.730 11.866 3.771 1.00 98.50 187 ARG A N 1
ATOM 1454 C CA . ARG A 1 187 ? -24.130 11.761 4.220 1.00 98.50 187 ARG A CA 1
ATOM 1455 C C . ARG A 1 187 ? -24.268 12.103 5.699 1.00 98.50 187 ARG A C 1
ATOM 1457 O O . ARG A 1 187 ? -25.183 12.836 6.062 1.00 98.50 187 ARG A O 1
ATOM 1464 N N . ARG A 1 188 ? -23.344 11.627 6.538 1.00 97.81 188 ARG A N 1
ATOM 1465 C CA . ARG A 1 188 ? -23.321 11.953 7.968 1.00 97.81 188 ARG A CA 1
ATOM 1466 C C . ARG A 1 188 ? -23.160 13.452 8.207 1.00 97.81 188 ARG A C 1
ATOM 1468 O O . ARG A 1 188 ? -23.873 14.008 9.037 1.00 97.81 188 ARG A O 1
ATOM 1475 N N . LEU A 1 189 ? -22.265 14.106 7.466 1.00 98.12 189 LEU A N 1
ATOM 1476 C CA . LEU A 1 189 ? -22.102 15.556 7.525 1.00 98.12 189 LEU A CA 1
ATOM 1477 C C . LEU A 1 189 ? -23.410 16.278 7.177 1.00 98.12 189 LEU A C 1
ATOM 1479 O O . LEU A 1 189 ? -23.845 17.143 7.931 1.00 98.12 189 LEU A O 1
ATOM 1483 N N . LEU A 1 190 ? -24.066 15.879 6.083 1.00 97.94 190 LEU A N 1
ATOM 1484 C CA . LEU A 1 190 ? -25.349 16.456 5.677 1.00 97.94 190 LEU A CA 1
ATOM 1485 C C . LEU A 1 190 ? -26.419 16.307 6.768 1.00 97.94 190 LEU A C 1
ATOM 1487 O O . LEU A 1 190 ? -27.101 17.284 7.076 1.00 97.94 190 LEU A O 1
ATOM 1491 N N . SER A 1 191 ? -26.541 15.125 7.380 1.00 97.69 191 SER A N 1
ATOM 1492 C CA . SER A 1 191 ? -27.468 14.888 8.495 1.00 97.69 191 SER A CA 1
ATOM 1493 C C . SER A 1 191 ? -27.162 15.782 9.698 1.00 97.69 191 SER A C 1
ATOM 1495 O O . SER A 1 191 ? -28.058 16.472 10.178 1.00 97.69 191 SER A O 1
ATOM 1497 N N . LEU A 1 192 ? -25.897 15.864 10.130 1.00 96.62 192 LEU A N 1
ATOM 1498 C CA . LEU A 1 192 ? -25.484 16.718 11.253 1.00 96.62 192 LEU A CA 1
ATOM 1499 C C . LEU A 1 192 ? -25.807 18.198 11.008 1.00 96.62 192 LEU A C 1
ATOM 1501 O O . LEU A 1 192 ? -26.283 18.896 11.910 1.00 96.62 192 LEU A O 1
ATOM 1505 N N . THR A 1 193 ? -25.574 18.686 9.787 1.00 95.81 193 THR A N 1
ATOM 1506 C CA . THR A 1 193 ? -25.907 20.061 9.399 1.00 95.81 193 THR A CA 1
ATOM 1507 C C . THR A 1 193 ? -27.418 20.299 9.419 1.00 95.81 193 THR A C 1
ATOM 1509 O O . THR A 1 193 ? -27.859 21.335 9.915 1.00 95.81 193 THR A O 1
ATOM 1512 N N . GLN A 1 194 ? -28.221 19.350 8.925 1.00 96.06 194 GLN A N 1
ATOM 1513 C CA . GLN A 1 194 ? -29.685 19.461 8.915 1.00 96.06 194 GLN A CA 1
ATOM 1514 C C . GLN A 1 194 ? -30.281 19.432 10.326 1.00 96.06 194 GLN A C 1
ATOM 1516 O O . GLN A 1 194 ? -31.101 20.287 10.659 1.00 96.06 194 GLN A O 1
ATOM 1521 N N . GLU A 1 195 ? -29.840 18.498 11.169 1.00 95.25 195 GLU A N 1
ATOM 1522 C CA . GLU A 1 195 ? -30.301 18.348 12.555 1.00 95.25 195 GLU A CA 1
ATOM 1523 C C . GLU A 1 195 ? -29.961 19.568 13.418 1.00 95.25 195 GLU A C 1
ATOM 1525 O O . GLU A 1 195 ? -30.724 19.949 14.306 1.00 95.25 195 GLU A O 1
ATOM 1530 N N . SER A 1 196 ? -28.828 20.215 13.144 1.00 94.25 196 SER A N 1
ATOM 1531 C CA . SER A 1 196 ? -28.405 21.399 13.894 1.00 94.25 196 SER A CA 1
ATOM 1532 C C . SER A 1 196 ? -29.145 22.681 13.489 1.00 94.25 196 SER A C 1
ATOM 1534 O O . SER A 1 196 ? -29.137 23.659 14.242 1.00 94.25 196 SER A O 1
ATOM 1536 N N . GLY A 1 197 ? -29.799 22.689 12.323 1.00 92.00 197 GLY A N 1
ATOM 1537 C CA . GLY A 1 197 ? -30.562 23.826 11.815 1.00 92.00 197 GLY A CA 1
ATOM 1538 C C . GLY A 1 197 ? -29.719 25.092 11.563 1.00 92.00 197 GLY A C 1
ATOM 1539 O O . GLY A 1 197 ? -28.489 25.049 11.545 1.00 92.00 197 GLY A O 1
ATOM 1540 N N . PRO A 1 198 ? -30.363 26.260 11.370 1.00 90.38 198 PRO A N 1
ATOM 1541 C CA . PRO A 1 198 ? -29.670 27.505 11.016 1.00 90.38 198 PRO A CA 1
ATOM 1542 C C . PRO A 1 198 ? -28.858 28.122 12.167 1.00 90.38 198 PRO A C 1
ATOM 1544 O O . PRO A 1 198 ? -27.980 28.943 11.917 1.00 90.38 198 PRO A O 1
ATOM 1547 N N . ASN A 1 199 ? -29.135 27.742 13.420 1.00 93.00 199 ASN A N 1
ATOM 1548 C CA . ASN A 1 199 ? -28.490 28.290 14.618 1.00 93.00 199 ASN A CA 1
ATOM 1549 C C . ASN A 1 199 ? -27.893 27.166 15.487 1.00 93.00 199 ASN A C 1
ATOM 1551 O O . ASN A 1 199 ? -28.376 26.928 16.597 1.00 93.00 199 ASN A O 1
ATOM 1555 N N . PRO A 1 200 ? -26.838 26.478 15.011 1.00 94.12 200 PRO A N 1
ATOM 1556 C CA . PRO A 1 200 ? -26.209 25.384 15.743 1.00 94.12 200 PRO A CA 1
ATOM 1557 C C . PRO A 1 200 ? -25.614 25.873 17.069 1.00 94.12 200 PRO A C 1
ATOM 1559 O O . PRO A 1 200 ? -25.012 26.949 17.139 1.00 94.12 200 PRO A O 1
ATOM 1562 N N . THR A 1 201 ? -25.708 25.062 18.121 1.00 96.00 201 THR A N 1
ATOM 1563 C CA . THR A 1 201 ? -25.011 25.301 19.395 1.00 96.00 201 THR A CA 1
ATOM 1564 C C . THR A 1 201 ? -23.488 25.259 19.219 1.00 96.00 201 THR A C 1
ATOM 1566 O O . THR A 1 201 ? -22.960 24.789 18.211 1.00 96.00 201 THR A O 1
ATOM 1569 N N . ALA A 1 202 ? -22.731 25.721 20.220 1.00 96.19 202 ALA A N 1
ATOM 1570 C CA . ALA A 1 202 ? -21.268 25.643 20.174 1.00 96.19 202 ALA A CA 1
ATOM 1571 C C . ALA A 1 202 ? -20.745 24.197 20.039 1.00 96.19 202 ALA A C 1
ATOM 1573 O O . ALA A 1 202 ? -19.749 23.982 19.351 1.00 96.19 202 ALA A O 1
ATOM 1574 N N . SER A 1 203 ? -21.424 23.223 20.660 1.00 96.25 203 SER A N 1
ATOM 1575 C CA . SER A 1 203 ? -21.073 21.801 20.552 1.00 96.25 203 SER A CA 1
ATOM 1576 C C . SER A 1 203 ? -21.336 21.266 19.145 1.00 96.25 203 SER A C 1
ATOM 1578 O O . SER A 1 203 ? -20.431 20.706 18.536 1.00 96.25 203 SER A O 1
ATOM 1580 N N . GLN A 1 204 ? -22.523 21.535 18.591 1.00 96.44 204 GLN A N 1
ATOM 1581 C CA . GLN A 1 204 ? -22.884 21.138 17.224 1.00 96.44 204 GLN A CA 1
ATOM 1582 C C . GLN A 1 204 ? -21.951 21.757 16.179 1.00 96.44 204 GLN A C 1
ATOM 1584 O O . GLN A 1 204 ? -21.481 21.064 15.287 1.00 96.44 204 GLN A O 1
ATOM 1589 N N . ARG A 1 205 ? -21.586 23.040 16.321 1.00 96.56 205 ARG A N 1
ATOM 1590 C CA . ARG A 1 205 ? -20.593 23.674 15.433 1.00 96.56 205 ARG A CA 1
ATOM 1591 C C . ARG A 1 205 ? -19.240 22.969 15.471 1.00 96.56 205 ARG A C 1
ATOM 1593 O O . ARG A 1 205 ? -18.594 22.841 14.439 1.00 96.56 205 ARG A O 1
ATOM 1600 N N . LYS A 1 206 ? -18.796 22.541 16.657 1.00 97.38 206 LYS A N 1
ATOM 1601 C CA . LYS A 1 206 ? -17.532 21.811 16.816 1.00 97.38 206 LYS A CA 1
ATOM 1602 C C . LYS A 1 206 ? -17.606 20.426 16.171 1.00 97.38 206 LYS A C 1
ATOM 1604 O O . LYS A 1 206 ? -16.637 20.012 15.546 1.00 97.38 206 LYS A O 1
ATOM 1609 N N . GLU A 1 207 ? -18.726 19.732 16.337 1.00 97.12 207 GLU A N 1
ATOM 1610 C CA . GLU A 1 207 ? -18.964 18.418 15.739 1.00 97.12 207 GLU A CA 1
ATOM 1611 C C . GLU A 1 207 ? -19.018 18.493 14.210 1.00 97.12 207 GLU A C 1
ATOM 1613 O O . GLU A 1 207 ? -18.267 17.779 13.553 1.00 97.12 207 GLU A O 1
ATOM 1618 N N . ILE A 1 208 ? -19.797 19.430 13.653 1.00 97.62 208 ILE A N 1
ATOM 1619 C CA . ILE A 1 208 ? -19.852 19.697 12.208 1.00 97.62 208 ILE A CA 1
ATOM 1620 C C . ILE A 1 208 ? -18.452 20.003 11.673 1.00 97.62 208 ILE A C 1
ATOM 1622 O O . ILE A 1 208 ? -18.008 19.339 10.747 1.00 97.62 208 ILE A O 1
ATOM 1626 N N . ALA A 1 209 ? -17.713 20.926 12.297 1.00 97.56 209 ALA A N 1
ATOM 1627 C CA . ALA A 1 209 ? -16.361 21.270 11.850 1.00 97.56 209 ALA A CA 1
ATOM 1628 C C . ALA A 1 209 ? -15.386 20.077 11.909 1.00 97.56 209 ALA A C 1
ATOM 1630 O O . ALA A 1 209 ? -14.488 19.963 11.077 1.00 97.56 209 ALA A O 1
ATOM 1631 N N . GLY A 1 210 ? -15.542 19.186 12.895 1.00 97.69 210 GLY A N 1
ATOM 1632 C CA . GLY A 1 210 ? -14.768 17.947 12.979 1.00 97.69 210 GLY A CA 1
ATOM 1633 C C . GLY A 1 210 ? -15.104 16.975 11.848 1.00 97.69 210 GLY A C 1
ATOM 1634 O O . GLY A 1 210 ? -14.197 16.421 11.229 1.00 97.69 210 GLY A O 1
ATOM 1635 N N . GLN A 1 211 ? -16.394 16.813 11.547 1.00 98.19 211 GLN A N 1
ATOM 1636 C CA . GLN A 1 211 ? -16.865 15.965 10.455 1.00 98.19 211 GLN A CA 1
ATOM 1637 C C . GLN A 1 211 ? -16.455 16.522 9.081 1.00 98.19 211 GLN A C 1
ATOM 1639 O O . GLN A 1 211 ? -15.992 15.762 8.236 1.00 98.19 211 GLN A O 1
ATOM 1644 N N . GLU A 1 212 ? -16.563 17.837 8.865 1.00 98.31 212 GLU A N 1
ATOM 1645 C CA . GLU A 1 212 ? -16.083 18.522 7.655 1.00 98.31 212 GLU A CA 1
ATOM 1646 C C . GLU A 1 212 ? -14.592 18.263 7.433 1.00 98.31 212 GLU A C 1
ATOM 1648 O O . GLU A 1 212 ? -14.194 17.828 6.354 1.00 98.31 212 GLU A O 1
ATOM 1653 N N . ALA A 1 213 ? -13.774 18.444 8.476 1.00 98.06 213 ALA A N 1
ATOM 1654 C CA . ALA A 1 213 ? -12.342 18.182 8.397 1.00 98.06 213 ALA A CA 1
ATOM 1655 C C . ALA A 1 213 ? -12.040 16.719 8.033 1.00 98.06 213 ALA A C 1
ATOM 1657 O O . ALA A 1 213 ? -11.141 16.459 7.235 1.00 98.06 213 ALA A O 1
ATOM 1658 N N . PHE A 1 214 ? -12.795 15.763 8.581 1.00 98.00 214 PHE A N 1
ATOM 1659 C CA . PHE A 1 214 ? -12.619 14.349 8.256 1.00 98.00 214 PHE A CA 1
ATOM 1660 C C . PHE A 1 214 ? -13.027 14.018 6.813 1.00 98.00 214 PHE A C 1
ATOM 1662 O O . PHE A 1 214 ? -12.298 13.310 6.116 1.00 98.00 214 PHE A O 1
ATOM 1669 N N . VAL A 1 215 ? -14.142 14.573 6.330 1.00 98.56 215 VAL A N 1
ATOM 1670 C CA . VAL A 1 215 ? -14.578 14.439 4.930 1.00 98.56 215 VAL A CA 1
ATOM 1671 C C . VAL A 1 215 ? -13.532 15.015 3.973 1.00 98.56 215 VAL A C 1
ATOM 1673 O O . VAL A 1 215 ? -13.190 14.371 2.982 1.00 98.56 215 VAL A O 1
ATOM 1676 N N . ASP A 1 216 ? -12.972 16.186 4.275 1.00 98.19 216 ASP A N 1
ATOM 1677 C CA . ASP A 1 216 ? -11.928 16.797 3.448 1.00 98.19 216 ASP A CA 1
ATOM 1678 C C . ASP A 1 216 ? -10.640 15.961 3.429 1.00 98.19 216 ASP A C 1
ATOM 1680 O O . ASP A 1 216 ? -10.012 15.797 2.379 1.00 98.19 216 ASP A O 1
ATOM 1684 N N . GLU A 1 217 ? -10.266 15.360 4.560 1.00 97.75 217 GLU A N 1
ATOM 1685 C CA . GLU A 1 217 ? -9.160 14.405 4.612 1.00 97.75 217 GLU A CA 1
ATOM 1686 C C . GLU A 1 217 ? -9.421 13.144 3.776 1.00 97.75 217 GLU A C 1
ATOM 1688 O O . GLU A 1 217 ? -8.511 12.675 3.087 1.00 97.75 217 GLU A O 1
ATOM 1693 N N . LEU A 1 218 ? -10.646 12.607 3.792 1.00 98.44 218 LEU A N 1
ATOM 1694 C CA . LEU A 1 218 ? -11.036 11.462 2.964 1.00 98.44 218 LEU A CA 1
ATOM 1695 C C . LEU A 1 218 ? -11.050 11.804 1.471 1.00 98.44 218 LEU A C 1
ATOM 1697 O O . LEU A 1 218 ? -10.627 10.979 0.662 1.00 98.44 218 LEU A O 1
ATOM 1701 N N . ARG A 1 219 ? -11.470 13.017 1.088 1.00 98.12 219 ARG A N 1
ATOM 1702 C CA . ARG A 1 219 ? -11.371 13.505 -0.300 1.00 98.12 219 ARG A CA 1
ATOM 1703 C C . ARG A 1 219 ? -9.920 13.571 -0.755 1.00 98.12 219 ARG A C 1
ATOM 1705 O O . ARG A 1 219 ? -9.593 13.020 -1.802 1.00 98.12 219 ARG A O 1
ATOM 1712 N N . ALA A 1 220 ? -9.044 14.153 0.064 1.00 96.81 220 ALA A N 1
ATOM 1713 C CA . ALA A 1 220 ? -7.615 14.202 -0.227 1.00 96.81 220 ALA A CA 1
ATOM 1714 C C . ALA A 1 220 ? -7.005 12.794 -0.339 1.00 96.81 220 ALA A C 1
ATOM 1716 O O . ALA A 1 220 ? -6.229 12.529 -1.255 1.00 96.81 220 ALA A O 1
ATOM 1717 N N . PHE A 1 221 ? -7.384 11.872 0.552 1.00 98.06 221 PHE A N 1
ATOM 1718 C CA . PHE A 1 221 ? -6.949 10.477 0.486 1.00 98.06 221 PHE A CA 1
ATOM 1719 C C . PHE A 1 221 ? -7.436 9.791 -0.800 1.00 98.06 221 PHE A C 1
ATOM 1721 O O . PHE A 1 221 ? -6.637 9.180 -1.505 1.00 98.06 221 PHE A O 1
ATOM 1728 N N . ARG A 1 222 ? -8.718 9.947 -1.159 1.00 98.25 222 ARG A N 1
ATOM 1729 C CA . ARG A 1 222 ? -9.295 9.438 -2.414 1.00 98.25 222 ARG A CA 1
ATOM 1730 C C . ARG A 1 222 ? -8.543 9.964 -3.633 1.00 98.25 222 ARG A C 1
ATOM 1732 O O . ARG A 1 222 ? -8.241 9.179 -4.531 1.00 98.25 222 ARG A O 1
ATOM 1739 N N . ASP A 1 223 ? -8.258 11.261 -3.684 1.00 97.25 223 ASP A N 1
ATOM 1740 C CA . ASP A 1 223 ? -7.576 11.878 -4.822 1.00 97.25 223 ASP A CA 1
ATOM 1741 C C . ASP A 1 223 ? -6.159 11.315 -4.989 1.00 97.25 223 ASP A C 1
ATOM 1743 O O . ASP A 1 223 ? -5.763 10.971 -6.099 1.00 97.25 223 ASP A O 1
ATOM 1747 N N . GLU A 1 224 ? -5.414 11.130 -3.897 1.00 97.44 224 GLU A N 1
ATOM 1748 C CA . GLU A 1 224 ? -4.090 10.497 -3.940 1.00 97.44 224 GLU A CA 1
ATOM 1749 C C . GLU A 1 224 ? -4.162 9.028 -4.386 1.00 97.44 224 GLU A C 1
ATOM 1751 O O . GLU A 1 224 ? -3.423 8.613 -5.277 1.00 97.44 224 GLU A O 1
ATOM 1756 N N . VAL A 1 225 ? -5.096 8.235 -3.851 1.00 98.12 225 VAL A N 1
ATOM 1757 C CA . VAL A 1 225 ? -5.297 6.839 -4.289 1.00 98.12 225 VAL A CA 1
ATOM 1758 C C . VAL A 1 225 ? -5.711 6.790 -5.774 1.00 98.12 225 VAL A C 1
ATOM 1760 O O . VAL A 1 225 ? -5.256 5.913 -6.509 1.00 98.12 225 VAL A O 1
ATOM 1763 N N . THR A 1 226 ? -6.483 7.774 -6.254 1.00 98.06 226 THR A N 1
ATOM 1764 C CA . THR A 1 226 ? -6.871 7.922 -7.671 1.00 98.06 226 THR A CA 1
ATOM 1765 C C . THR A 1 226 ? -5.667 8.203 -8.568 1.00 98.06 226 THR A C 1
ATOM 1767 O O . THR A 1 226 ? -5.577 7.624 -9.649 1.00 98.06 226 THR A O 1
ATOM 1770 N N . ARG A 1 227 ? -4.711 9.029 -8.122 1.00 97.38 227 ARG A N 1
ATOM 1771 C CA . ARG A 1 227 ? -3.447 9.268 -8.847 1.00 97.38 227 ARG A CA 1
ATOM 1772 C C . ARG A 1 227 ? -2.597 8.008 -8.944 1.00 97.38 227 ARG A C 1
ATOM 1774 O O . ARG A 1 227 ? -1.958 7.772 -9.964 1.00 97.38 227 ARG A O 1
ATOM 1781 N N . ILE A 1 228 ? -2.577 7.206 -7.882 1.00 97.94 228 ILE A N 1
ATOM 1782 C CA . ILE A 1 228 ? -1.756 5.996 -7.813 1.00 97.94 228 ILE A CA 1
ATOM 1783 C C . ILE A 1 228 ? -2.332 4.855 -8.647 1.00 97.94 228 ILE A C 1
ATOM 1785 O O . ILE A 1 228 ? -1.555 4.136 -9.268 1.00 97.94 228 ILE A O 1
ATOM 1789 N N . ALA A 1 229 ? -3.655 4.674 -8.685 1.00 98.06 229 ALA A N 1
ATOM 1790 C CA . ALA A 1 229 ? -4.259 3.476 -9.272 1.00 98.06 229 ALA A CA 1
ATOM 1791 C C . ALA A 1 229 ? -3.775 3.147 -10.702 1.00 98.06 229 ALA A C 1
ATOM 1793 O O . ALA A 1 229 ? -3.382 2.004 -10.927 1.00 98.06 229 ALA A O 1
ATOM 1794 N N . PRO A 1 230 ? -3.676 4.104 -11.648 1.00 97.81 230 PRO A N 1
ATOM 1795 C CA . PRO A 1 230 ? -3.178 3.813 -12.994 1.00 97.81 230 PRO A CA 1
ATOM 1796 C C . PRO A 1 230 ? -1.666 3.557 -13.068 1.00 97.81 230 PRO A C 1
ATOM 1798 O O . PRO A 1 230 ? -1.210 2.984 -14.050 1.00 97.81 230 PRO A O 1
ATOM 1801 N N . LEU A 1 231 ? -0.895 4.006 -12.072 1.00 96.19 231 LEU A N 1
ATOM 1802 C CA . LEU A 1 231 ? 0.561 3.823 -11.967 1.00 96.19 231 LEU A CA 1
ATOM 1803 C C . LEU A 1 231 ? 0.942 2.505 -11.296 1.00 96.19 231 LEU A C 1
ATOM 1805 O O . LEU A 1 231 ? 2.117 2.131 -11.270 1.00 96.19 231 LEU A O 1
ATOM 1809 N N . TRP A 1 232 ? -0.028 1.856 -10.654 1.00 97.50 232 TRP A N 1
ATOM 1810 C CA . TRP A 1 232 ? 0.242 0.772 -9.738 1.00 97.50 232 TRP A CA 1
ATOM 1811 C C . TRP A 1 232 ? 0.564 -0.518 -10.486 1.00 97.50 232 TRP A C 1
ATOM 1813 O O . TRP A 1 232 ? -0.301 -1.186 -11.049 1.00 97.50 232 TRP A O 1
ATOM 1823 N N . LYS A 1 233 ? 1.838 -0.894 -10.451 1.00 96.06 233 LYS A N 1
ATOM 1824 C CA . LYS A 1 233 ? 2.330 -2.179 -10.936 1.00 96.06 233 LYS A CA 1
ATOM 1825 C C . LYS A 1 233 ? 3.481 -2.618 -10.031 1.00 96.06 233 LYS A C 1
ATOM 1827 O O . LYS A 1 233 ? 4.635 -2.341 -10.351 1.00 96.06 233 LYS A O 1
ATOM 1832 N N . PRO A 1 234 ? 3.174 -3.188 -8.853 1.00 93.62 234 PRO A N 1
ATOM 1833 C CA . PRO A 1 234 ? 4.194 -3.482 -7.867 1.00 93.62 234 PRO A CA 1
ATOM 1834 C C . PRO A 1 234 ? 5.095 -4.605 -8.363 1.00 93.62 234 PRO A C 1
ATOM 1836 O O . PRO A 1 234 ? 4.614 -5.616 -8.869 1.00 93.62 234 PRO A O 1
ATOM 1839 N N . ASP A 1 235 ? 6.388 -4.427 -8.137 1.00 94.75 235 ASP A N 1
ATOM 1840 C CA . ASP A 1 235 ? 7.392 -5.471 -8.230 1.00 94.75 235 ASP A CA 1
ATOM 1841 C C . ASP A 1 235 ? 8.187 -5.454 -6.920 1.00 94.75 235 ASP A C 1
ATOM 1843 O O . ASP A 1 235 ? 8.673 -4.399 -6.499 1.00 94.75 235 ASP A O 1
ATOM 1847 N N . LEU A 1 236 ? 8.226 -6.584 -6.210 1.00 91.25 236 LEU A N 1
ATOM 1848 C CA . LEU A 1 236 ? 8.923 -6.677 -4.925 1.00 91.25 236 LEU A CA 1
ATOM 1849 C C . LEU A 1 236 ? 10.428 -6.918 -5.098 1.00 91.25 236 LEU A C 1
ATOM 1851 O O . LEU A 1 236 ? 11.166 -6.689 -4.133 1.00 91.25 236 LEU A O 1
ATOM 1855 N N . ASP A 1 237 ? 10.885 -7.297 -6.296 1.00 93.12 237 ASP A N 1
ATOM 1856 C CA . ASP A 1 237 ? 12.308 -7.456 -6.613 1.00 93.12 237 ASP A CA 1
ATOM 1857 C C . ASP A 1 237 ? 13.018 -6.096 -6.717 1.00 93.12 237 ASP A C 1
ATOM 1859 O O . ASP A 1 237 ? 14.206 -5.989 -6.410 1.00 93.12 237 ASP A O 1
ATOM 1863 N N . ASP A 1 238 ? 12.268 -5.020 -6.990 1.00 95.19 238 ASP A N 1
ATOM 1864 C CA . ASP A 1 238 ? 12.745 -3.632 -6.858 1.00 95.19 238 ASP A CA 1
ATOM 1865 C C . ASP A 1 238 ? 13.064 -3.260 -5.395 1.00 95.19 238 ASP A C 1
ATOM 1867 O O . ASP A 1 238 ? 13.766 -2.287 -5.104 1.00 95.19 238 ASP A O 1
ATOM 1871 N N . GLY A 1 239 ? 12.555 -4.043 -4.443 1.00 95.44 239 GLY A N 1
ATOM 1872 C CA . GLY A 1 239 ? 12.656 -3.792 -3.017 1.00 95.44 239 GLY A CA 1
ATOM 1873 C C . GLY A 1 239 ? 11.579 -2.834 -2.507 1.00 95.44 239 GLY A C 1
ATOM 1874 O O . GLY A 1 239 ? 11.264 -1.808 -3.107 1.00 95.44 239 GLY A O 1
ATOM 1875 N N . VAL A 1 240 ? 11.063 -3.135 -1.311 1.00 97.00 240 VAL A N 1
ATOM 1876 C CA . VAL A 1 240 ? 9.892 -2.469 -0.706 1.00 97.00 240 VAL A CA 1
ATOM 1877 C C . VAL A 1 240 ? 9.980 -0.940 -0.697 1.00 97.00 240 VAL A C 1
ATOM 1879 O O . VAL A 1 240 ? 8.972 -0.275 -0.915 1.00 97.00 240 VAL A O 1
ATOM 1882 N N . VAL A 1 241 ? 11.162 -0.364 -0.456 1.00 97.75 241 VAL A N 1
ATOM 1883 C CA . VAL A 1 241 ? 11.339 1.099 -0.440 1.00 97.75 241 VAL A CA 1
ATOM 1884 C C . VAL A 1 241 ? 11.031 1.714 -1.809 1.00 97.75 241 VAL A C 1
ATOM 1886 O O . VAL A 1 241 ? 10.345 2.732 -1.856 1.00 97.75 241 VAL A O 1
ATOM 1889 N N . LEU A 1 242 ? 11.495 1.105 -2.907 1.00 97.81 242 LEU A N 1
ATOM 1890 C CA . LEU A 1 242 ? 11.220 1.592 -4.261 1.00 97.81 242 LEU A CA 1
ATOM 1891 C C . LEU A 1 242 ? 9.773 1.302 -4.664 1.00 97.81 242 LEU A C 1
ATOM 1893 O O . LEU A 1 242 ? 9.097 2.206 -5.152 1.00 97.81 242 LEU A O 1
ATOM 1897 N N . THR A 1 243 ? 9.260 0.100 -4.374 1.00 97.62 243 THR A N 1
ATOM 1898 C CA . THR A 1 243 ? 7.863 -0.267 -4.662 1.00 97.62 243 THR A CA 1
ATOM 1899 C C . THR A 1 243 ? 6.871 0.679 -3.972 1.00 97.62 243 THR A C 1
ATOM 1901 O O . THR A 1 243 ? 5.867 1.075 -4.561 1.00 97.62 243 THR A O 1
ATOM 1904 N N . MET A 1 244 ? 7.148 1.079 -2.725 1.00 98.00 244 MET A N 1
ATOM 1905 C CA . MET A 1 244 ? 6.305 2.007 -1.965 1.00 98.00 244 MET A CA 1
ATOM 1906 C C . MET A 1 244 ? 6.596 3.485 -2.244 1.00 98.00 244 MET A C 1
ATOM 1908 O O . MET A 1 244 ? 5.833 4.335 -1.785 1.00 98.00 244 MET A O 1
ATOM 1912 N N . ALA A 1 245 ? 7.673 3.826 -2.956 1.00 98.25 245 ALA A N 1
ATOM 1913 C CA . ALA A 1 245 ? 8.099 5.212 -3.141 1.00 98.25 245 ALA A CA 1
ATOM 1914 C C . ALA A 1 245 ? 6.987 6.139 -3.680 1.00 98.25 245 ALA A C 1
ATOM 1916 O O . ALA A 1 245 ? 6.809 7.210 -3.097 1.00 98.25 245 ALA A O 1
ATOM 1917 N N . PRO A 1 246 ? 6.166 5.753 -4.684 1.00 97.75 246 PRO A N 1
ATOM 1918 C CA . PRO A 1 246 ? 5.061 6.595 -5.158 1.00 97.75 246 PRO A CA 1
ATOM 1919 C C . PRO A 1 246 ? 4.024 6.924 -4.071 1.00 97.75 246 PRO A C 1
ATOM 1921 O O . PRO A 1 246 ? 3.358 7.954 -4.136 1.00 97.75 246 PRO A O 1
ATOM 1924 N N . LEU A 1 247 ? 3.908 6.078 -3.043 1.00 98.00 247 LEU A N 1
ATOM 1925 C CA . LEU A 1 247 ? 2.907 6.165 -1.977 1.00 98.00 247 LEU A CA 1
ATOM 1926 C C . LEU A 1 247 ? 3.314 7.103 -0.833 1.00 98.00 247 LEU A C 1
ATOM 1928 O O . LEU A 1 247 ? 2.613 7.181 0.174 1.00 98.00 247 LEU A O 1
ATOM 1932 N N . TRP A 1 248 ? 4.441 7.815 -0.935 1.00 97.81 248 TRP A N 1
ATOM 1933 C CA . TRP A 1 248 ? 4.995 8.598 0.176 1.00 97.81 248 TRP A CA 1
ATOM 1934 C C . TRP A 1 248 ? 4.011 9.635 0.763 1.00 97.81 248 TRP A C 1
ATOM 1936 O O . TRP A 1 248 ? 4.072 9.949 1.955 1.00 97.81 248 TRP A O 1
ATOM 1946 N N . ARG A 1 249 ? 3.062 10.154 -0.030 1.00 96.50 249 ARG A N 1
ATOM 1947 C CA . ARG A 1 249 ? 2.027 11.100 0.444 1.00 96.50 249 ARG A CA 1
ATOM 1948 C C . ARG A 1 249 ? 0.965 10.445 1.334 1.00 96.50 249 ARG A C 1
ATOM 1950 O O . ARG A 1 249 ? 0.325 11.145 2.111 1.00 96.50 249 ARG A O 1
ATOM 1957 N N . LEU A 1 250 ? 0.829 9.122 1.265 1.00 97.62 250 LEU A N 1
ATOM 1958 C CA . LEU A 1 250 ? -0.177 8.325 1.967 1.00 97.62 250 LEU A CA 1
ATOM 1959 C C . LEU A 1 250 ? 0.324 7.728 3.291 1.00 97.62 250 LEU A C 1
ATOM 1961 O O . LEU A 1 250 ? -0.398 6.962 3.915 1.00 97.62 250 LEU A O 1
ATOM 1965 N N . VAL A 1 251 ? 1.535 8.063 3.750 1.00 97.19 251 VAL A N 1
ATOM 1966 C CA . VAL A 1 251 ? 2.099 7.560 5.024 1.00 97.19 251 VAL A CA 1
ATOM 1967 C C . VAL A 1 251 ? 2.345 8.660 6.084 1.00 97.19 251 VAL A C 1
ATOM 1969 O O . VAL A 1 251 ? 3.425 8.715 6.689 1.00 97.19 251 VAL A O 1
ATOM 1972 N N . PRO A 1 252 ? 1.390 9.581 6.330 1.00 95.06 252 PRO A N 1
ATOM 1973 C CA . PRO A 1 252 ? 1.593 10.736 7.212 1.00 95.06 252 PRO A CA 1
ATOM 1974 C C . PRO A 1 252 ? 1.823 10.361 8.684 1.00 95.06 252 PRO A C 1
ATOM 1976 O O . PRO A 1 252 ? 2.454 11.116 9.426 1.00 95.06 252 PRO A O 1
ATOM 1979 N N . GLN A 1 253 ? 1.368 9.183 9.109 1.00 94.44 253 GLN A N 1
ATOM 1980 C CA . GLN A 1 253 ? 1.496 8.677 10.472 1.00 94.44 253 GLN A CA 1
ATOM 1981 C C . GLN A 1 253 ? 2.941 8.372 10.887 1.00 94.44 253 GLN A C 1
ATOM 1983 O O . GLN A 1 253 ? 3.231 8.326 12.080 1.00 94.44 253 GLN A O 1
ATOM 1988 N N . HIS A 1 254 ? 3.867 8.188 9.935 1.00 96.56 254 HIS A N 1
ATOM 1989 C CA . HIS A 1 254 ? 5.254 7.841 10.243 1.00 96.56 254 HIS A CA 1
ATOM 1990 C C . HIS A 1 254 ? 6.259 8.681 9.435 1.00 96.56 254 HIS A C 1
ATOM 1992 O O . HIS A 1 254 ? 6.819 8.261 8.419 1.00 96.56 254 HIS A O 1
ATOM 1998 N N . ARG A 1 255 ? 6.562 9.879 9.950 1.00 95.88 255 ARG A N 1
ATOM 1999 C CA . ARG A 1 255 ? 7.363 10.917 9.271 1.00 95.88 255 ARG A CA 1
ATOM 2000 C C . ARG A 1 255 ? 8.747 10.469 8.781 1.00 95.88 255 ARG A C 1
ATOM 2002 O O . ARG A 1 255 ? 9.199 10.950 7.746 1.00 95.88 255 ARG A O 1
ATOM 2009 N N . ALA A 1 256 ? 9.456 9.611 9.518 1.00 97.06 256 ALA A N 1
ATOM 2010 C CA . ALA A 1 256 ? 10.792 9.158 9.103 1.00 97.06 256 ALA A CA 1
ATOM 2011 C C . ALA A 1 256 ? 10.720 8.263 7.854 1.00 97.06 256 ALA A C 1
ATOM 2013 O O . ALA A 1 256 ? 11.418 8.511 6.877 1.00 97.06 256 ALA A O 1
ATOM 2014 N N . TRP A 1 257 ? 9.805 7.295 7.872 1.00 97.69 257 TRP A N 1
ATOM 2015 C CA . TRP A 1 257 ? 9.480 6.434 6.729 1.00 97.69 257 TRP A CA 1
ATOM 2016 C C . TRP A 1 257 ? 8.949 7.236 5.538 1.00 97.69 257 TRP A C 1
ATOM 2018 O O . TRP A 1 257 ? 9.421 7.057 4.424 1.00 97.69 257 TRP A O 1
ATOM 2028 N N . GLN A 1 258 ? 8.059 8.204 5.772 1.00 97.75 258 GLN A N 1
ATOM 2029 C CA . GLN A 1 258 ? 7.590 9.111 4.724 1.00 97.75 258 GLN A CA 1
ATOM 2030 C C . GLN A 1 258 ? 8.739 9.845 4.019 1.00 97.75 258 GLN A C 1
ATOM 2032 O O . GLN A 1 258 ? 8.767 9.920 2.793 1.00 97.75 258 GLN A O 1
ATOM 2037 N N . LYS A 1 259 ? 9.689 10.401 4.784 1.00 98.25 259 LYS A N 1
ATOM 2038 C CA . LYS A 1 259 ? 10.860 11.088 4.218 1.00 98.25 259 LYS A CA 1
ATOM 2039 C C . LYS A 1 259 ? 11.734 10.147 3.397 1.00 98.25 259 LYS A C 1
ATOM 2041 O O . LYS A 1 259 ? 12.263 10.564 2.376 1.00 98.25 259 LYS A O 1
ATOM 2046 N N . GLU A 1 260 ? 11.886 8.910 3.848 1.00 98.06 260 GLU A N 1
ATOM 2047 C CA . GLU A 1 260 ? 12.657 7.888 3.147 1.00 98.06 260 GLU A CA 1
ATOM 2048 C C . GLU A 1 260 ? 12.004 7.479 1.826 1.00 98.06 260 GLU A C 1
ATOM 2050 O O . GLU A 1 260 ? 12.672 7.508 0.796 1.00 98.06 260 GLU A O 1
ATOM 2055 N N . LEU A 1 261 ? 10.695 7.205 1.826 1.00 98.50 261 LEU A N 1
ATOM 2056 C CA . LEU A 1 261 ? 9.946 6.934 0.596 1.00 98.50 261 LEU A CA 1
ATOM 2057 C C . LEU A 1 261 ? 9.995 8.121 -0.366 1.00 98.50 261 LEU A C 1
ATOM 2059 O O . LEU A 1 261 ? 10.175 7.937 -1.565 1.00 98.50 261 LEU A O 1
ATOM 2063 N N . LYS A 1 262 ? 9.894 9.349 0.156 1.00 98.25 262 LYS A N 1
ATOM 2064 C CA . LYS A 1 262 ? 10.028 10.551 -0.666 1.00 98.25 262 LYS A CA 1
ATOM 2065 C C . LYS A 1 262 ? 11.425 10.676 -1.281 1.00 98.25 262 LYS A C 1
ATOM 2067 O O . LYS A 1 262 ? 11.523 10.995 -2.458 1.00 98.25 262 LYS A O 1
ATOM 2072 N N . ALA A 1 263 ? 12.487 10.427 -0.517 1.00 98.50 263 ALA A N 1
ATOM 2073 C CA . ALA A 1 263 ? 13.848 10.458 -1.049 1.00 98.50 263 ALA A CA 1
ATOM 2074 C C . ALA A 1 263 ? 14.040 9.402 -2.149 1.00 98.50 263 ALA A C 1
ATOM 2076 O O . ALA A 1 263 ? 14.581 9.708 -3.206 1.00 98.50 263 ALA A O 1
ATOM 2077 N N . ALA A 1 264 ? 13.520 8.189 -1.941 1.00 98.38 264 ALA A N 1
ATOM 2078 C CA . ALA A 1 264 ? 13.517 7.139 -2.955 1.00 98.38 264 ALA A CA 1
ATOM 2079 C C . ALA A 1 264 ? 12.735 7.544 -4.217 1.00 98.38 264 ALA A C 1
ATOM 2081 O O . ALA A 1 264 ? 13.206 7.320 -5.331 1.00 98.38 264 ALA A O 1
ATOM 2082 N N . TRP A 1 265 ? 11.575 8.188 -4.052 1.00 98.44 265 TRP A N 1
ATOM 2083 C CA . TRP A 1 265 ? 10.776 8.720 -5.156 1.00 98.44 265 TRP A CA 1
ATOM 2084 C C . TRP A 1 265 ? 11.516 9.810 -5.938 1.00 98.44 265 TRP A C 1
ATOM 2086 O O . TRP A 1 265 ? 11.515 9.793 -7.168 1.00 98.44 265 TRP A O 1
ATOM 2096 N N . ASP A 1 266 ? 12.182 10.733 -5.243 1.00 98.50 266 ASP A N 1
ATOM 2097 C CA . ASP A 1 266 ? 12.951 11.808 -5.873 1.00 98.50 266 ASP A CA 1
ATOM 2098 C C . ASP A 1 266 ? 14.128 11.235 -6.692 1.00 98.50 266 ASP A C 1
ATOM 2100 O O . ASP A 1 266 ? 14.315 11.610 -7.850 1.00 98.50 266 ASP A O 1
ATOM 2104 N N . SER A 1 267 ? 14.859 10.256 -6.149 1.00 98.50 267 SER A N 1
ATOM 2105 C CA . SER A 1 267 ? 15.922 9.530 -6.864 1.00 98.50 267 SER A CA 1
ATOM 2106 C C . SER A 1 267 ? 15.398 8.707 -8.056 1.00 98.50 267 SER A C 1
ATOM 2108 O O . SER A 1 267 ? 16.037 8.662 -9.110 1.00 98.50 267 SER A O 1
ATOM 2110 N N . LEU A 1 268 ? 14.212 8.093 -7.942 1.00 98.00 268 LEU A N 1
ATOM 2111 C CA . LEU A 1 268 ? 13.526 7.429 -9.063 1.00 98.00 268 LEU A CA 1
ATOM 2112 C C . LEU A 1 268 ? 13.201 8.423 -10.187 1.00 98.00 268 LEU A C 1
ATOM 2114 O O . LEU A 1 268 ? 13.445 8.142 -11.363 1.00 98.00 268 LEU A O 1
ATOM 2118 N N . CYS A 1 269 ? 12.699 9.608 -9.833 1.00 97.94 269 CYS A N 1
ATOM 2119 C CA . CYS A 1 269 ? 12.427 10.681 -10.788 1.00 97.94 269 CYS A CA 1
ATOM 2120 C C . CYS A 1 269 ? 13.712 11.184 -11.463 1.00 97.94 269 CYS A C 1
ATOM 2122 O O . CYS A 1 269 ? 13.697 11.457 -12.662 1.00 97.94 269 CYS A O 1
ATOM 2124 N N . ALA A 1 270 ? 14.824 11.248 -10.725 1.00 98.12 270 ALA A N 1
ATOM 2125 C CA . ALA A 1 270 ? 16.140 11.624 -11.244 1.00 98.12 270 ALA A CA 1
ATOM 2126 C C . ALA A 1 270 ? 16.798 10.541 -12.128 1.00 98.12 270 ALA A C 1
ATOM 2128 O O . ALA A 1 270 ? 17.769 10.827 -12.829 1.00 98.12 270 ALA A O 1
ATOM 2129 N N . GLY A 1 271 ? 16.264 9.314 -12.142 1.00 97.69 271 GLY A N 1
ATOM 2130 C CA . GLY A 1 271 ? 16.791 8.198 -12.934 1.00 97.69 271 GLY A CA 1
ATOM 2131 C C . GLY A 1 271 ? 17.971 7.465 -12.292 1.00 97.69 271 GLY A C 1
ATOM 2132 O O . GLY A 1 271 ? 18.710 6.774 -12.991 1.00 97.69 271 GLY A O 1
ATOM 2133 N N . GLU A 1 272 ? 18.151 7.600 -10.974 1.00 97.94 272 GLU A N 1
ATOM 2134 C CA . GLU A 1 272 ? 19.198 6.902 -10.206 1.00 97.94 272 GLU A CA 1
ATOM 2135 C C . GLU A 1 272 ? 18.893 5.404 -10.022 1.00 97.94 272 GLU A C 1
ATOM 2137 O O . GLU A 1 272 ? 19.795 4.604 -9.786 1.00 97.94 272 GLU A O 1
ATOM 2142 N N . TYR A 1 273 ? 17.624 5.018 -10.174 1.00 97.62 273 TYR A N 1
ATOM 2143 C CA . TYR A 1 273 ? 17.132 3.644 -10.037 1.00 97.62 273 TYR A CA 1
ATOM 2144 C C . TYR A 1 273 ? 16.558 3.102 -11.352 1.00 97.62 273 TYR A C 1
ATOM 2146 O O . TYR A 1 273 ? 15.582 2.361 -11.346 1.00 97.62 273 TYR A O 1
ATOM 2154 N N . ASP A 1 274 ? 17.145 3.455 -12.498 1.00 97.75 274 ASP A N 1
ATOM 2155 C CA . ASP A 1 274 ? 16.658 2.982 -13.806 1.00 97.75 274 ASP A CA 1
ATOM 2156 C C . ASP A 1 274 ? 16.805 1.461 -14.017 1.00 97.75 274 ASP A C 1
ATOM 2158 O O . ASP A 1 274 ? 16.280 0.933 -14.991 1.00 97.75 274 ASP A O 1
ATOM 2162 N N . TRP A 1 275 ? 17.468 0.741 -13.105 1.00 96.88 275 TRP A N 1
ATOM 2163 C CA . TRP A 1 275 ? 17.457 -0.727 -13.059 1.00 96.88 275 TRP A CA 1
ATOM 2164 C C . TRP A 1 275 ? 16.129 -1.303 -12.547 1.00 96.88 275 TRP A C 1
ATOM 2166 O O . TRP A 1 275 ? 15.836 -2.457 -12.830 1.00 96.88 275 TRP A O 1
ATOM 2176 N N . ALA A 1 276 ? 15.336 -0.520 -11.811 1.00 97.56 276 ALA A N 1
ATOM 2177 C CA . ALA A 1 276 ? 14.090 -0.973 -11.206 1.00 97.56 276 ALA A CA 1
ATOM 2178 C C . ALA A 1 276 ? 12.966 -1.073 -12.249 1.00 97.56 276 ALA A C 1
ATOM 2180 O O . ALA A 1 276 ? 12.820 -0.206 -13.122 1.00 97.56 276 ALA A O 1
ATOM 2181 N N . HIS A 1 277 ? 12.122 -2.092 -12.133 1.00 97.38 277 HIS A N 1
ATOM 2182 C CA . HIS A 1 277 ? 10.990 -2.329 -13.027 1.00 97.38 277 HIS A CA 1
ATOM 2183 C C . HIS A 1 277 ? 9.983 -1.178 -12.982 1.00 97.38 277 HIS A C 1
ATOM 2185 O O . HIS A 1 277 ? 9.439 -0.787 -14.021 1.00 97.38 277 HIS A O 1
ATOM 2191 N N . ILE A 1 278 ? 9.789 -0.557 -11.814 1.00 97.50 278 ILE A N 1
ATOM 2192 C CA . ILE A 1 278 ? 8.954 0.640 -11.683 1.00 97.50 278 ILE A CA 1
ATOM 2193 C C . ILE A 1 278 ? 9.481 1.810 -12.528 1.00 97.50 278 ILE A C 1
ATOM 2195 O O . ILE A 1 278 ? 8.690 2.543 -13.122 1.00 97.50 278 ILE A O 1
ATOM 2199 N N . ALA A 1 279 ? 10.801 1.974 -12.665 1.00 98.00 279 ALA A N 1
ATOM 2200 C CA . ALA A 1 279 ? 11.366 3.030 -13.502 1.00 98.00 279 ALA A CA 1
ATOM 2201 C C . ALA A 1 279 ? 11.070 2.779 -14.988 1.00 98.00 279 ALA A C 1
ATOM 2203 O O . ALA A 1 279 ? 10.657 3.703 -15.691 1.00 98.00 279 ALA A O 1
ATOM 2204 N N . MET A 1 280 ? 11.204 1.531 -15.451 1.00 97.94 280 MET A N 1
ATOM 2205 C CA . MET A 1 280 ? 10.830 1.132 -16.815 1.00 97.94 280 MET A CA 1
ATOM 2206 C C . MET A 1 280 ? 9.330 1.301 -17.074 1.00 97.94 280 MET A C 1
ATOM 2208 O O . MET A 1 280 ? 8.936 1.714 -18.162 1.00 97.94 280 MET A O 1
ATOM 2212 N N . HIS A 1 281 ? 8.487 1.016 -16.080 1.00 97.75 281 HIS A N 1
ATOM 2213 C CA . HIS A 1 281 ? 7.042 1.197 -16.187 1.00 97.75 281 HIS A CA 1
ATOM 2214 C C . HIS A 1 281 ? 6.646 2.674 -16.337 1.00 97.75 281 HIS A C 1
ATOM 2216 O O . HIS A 1 281 ? 5.786 3.008 -17.154 1.00 97.75 281 HIS A O 1
ATOM 2222 N N . LEU A 1 282 ? 7.278 3.560 -15.565 1.00 98.00 282 LEU A N 1
ATOM 2223 C CA . LEU A 1 282 ? 6.940 4.982 -15.522 1.00 98.00 282 LEU A CA 1
ATOM 2224 C C . LEU A 1 282 ? 7.606 5.794 -16.645 1.00 98.00 282 LEU A C 1
ATOM 2226 O O . LEU A 1 282 ? 6.981 6.701 -17.205 1.00 98.00 282 LEU A O 1
ATOM 2230 N N . TRP A 1 283 ? 8.846 5.463 -17.013 1.00 98.31 283 TRP A N 1
ATOM 2231 C CA . TRP A 1 283 ? 9.663 6.210 -17.977 1.00 98.31 283 TRP A CA 1
ATOM 2232 C C . TRP A 1 283 ? 10.361 5.303 -19.008 1.00 98.31 283 TRP A C 1
ATOM 2234 O O . TRP A 1 283 ? 11.591 5.344 -19.125 1.00 98.31 283 TRP A O 1
ATOM 2244 N N . PRO A 1 284 ? 9.625 4.510 -19.810 1.00 98.19 284 PRO A N 1
ATOM 2245 C CA . PRO A 1 284 ? 10.240 3.658 -20.831 1.00 98.19 284 PRO A CA 1
ATOM 2246 C C . PRO A 1 284 ? 11.107 4.448 -21.827 1.00 98.19 284 PRO A C 1
ATOM 2248 O O . PRO A 1 284 ? 12.177 3.991 -22.216 1.00 98.19 284 PRO A O 1
ATOM 2251 N N . GLU A 1 285 ? 10.711 5.671 -22.182 1.00 97.88 285 GLU A N 1
ATOM 2252 C CA . GLU A 1 285 ? 11.460 6.592 -23.046 1.00 97.88 285 GLU A CA 1
ATOM 2253 C C . GLU A 1 285 ? 12.817 7.016 -22.472 1.00 97.88 285 GLU A C 1
ATOM 2255 O O . GLU A 1 285 ? 13.707 7.401 -23.227 1.00 97.88 285 GLU A O 1
ATOM 2260 N N . ARG A 1 286 ? 12.982 6.938 -21.147 1.00 97.62 286 ARG A N 1
ATOM 2261 C CA . ARG A 1 286 ? 14.243 7.214 -20.452 1.00 97.62 286 ARG A CA 1
ATOM 2262 C C . ARG A 1 286 ? 15.078 5.948 -20.297 1.00 97.62 286 ARG A C 1
ATOM 2264 O O . ARG A 1 286 ? 16.288 5.996 -20.504 1.00 97.62 286 ARG A O 1
ATOM 2271 N N . VAL A 1 287 ? 14.443 4.836 -19.923 1.00 98.38 287 VAL A N 1
ATOM 2272 C CA . VAL A 1 287 ? 15.137 3.599 -19.539 1.00 98.38 287 VAL A CA 1
ATOM 2273 C C . VAL A 1 287 ? 15.570 2.777 -20.754 1.00 98.38 287 VAL A C 1
ATOM 2275 O O . VAL A 1 287 ? 16.725 2.363 -20.820 1.00 98.38 287 VAL A O 1
ATOM 2278 N N . VAL A 1 288 ? 14.702 2.590 -21.758 1.00 98.44 288 VAL A N 1
ATOM 2279 C CA . VAL A 1 288 ? 15.011 1.754 -22.937 1.00 98.44 288 VAL A CA 1
ATOM 2280 C C . VAL A 1 288 ? 16.278 2.219 -23.673 1.00 98.44 288 VAL A C 1
ATOM 2282 O O . VAL A 1 288 ? 17.107 1.364 -23.988 1.00 98.44 288 VAL A O 1
ATOM 2285 N N . PRO A 1 289 ? 16.507 3.526 -23.932 1.00 97.88 289 PRO A N 1
ATOM 2286 C CA . PRO A 1 289 ? 17.751 3.964 -24.564 1.00 97.88 289 PRO A CA 1
ATOM 2287 C C . PRO A 1 289 ? 19.006 3.628 -23.747 1.00 97.88 289 PRO A C 1
ATOM 2289 O O . PRO A 1 289 ? 20.041 3.320 -24.333 1.00 97.88 289 PRO A O 1
ATOM 2292 N N . LYS A 1 290 ? 18.927 3.642 -22.408 1.00 97.81 290 LYS A N 1
ATOM 2293 C CA . LYS A 1 290 ? 20.071 3.314 -21.543 1.00 97.81 290 LYS A CA 1
ATOM 2294 C C . LYS A 1 290 ? 20.474 1.843 -21.651 1.00 97.81 290 LYS A C 1
ATOM 2296 O O . LYS A 1 290 ? 21.668 1.555 -21.599 1.00 97.81 290 LYS A O 1
ATOM 2301 N N . CYS A 1 291 ? 19.527 0.933 -21.892 1.00 97.94 291 CYS A N 1
ATOM 2302 C CA . CYS A 1 291 ? 19.811 -0.489 -22.133 1.00 97.94 291 CYS A CA 1
ATOM 2303 C C . CYS A 1 291 ? 20.718 -0.723 -23.360 1.00 97.94 291 CYS A C 1
ATOM 2305 O O . CYS A 1 291 ? 21.437 -1.718 -23.412 1.00 97.94 291 CYS A O 1
ATOM 2307 N N . ALA A 1 292 ? 20.735 0.194 -24.335 1.00 96.31 292 ALA A N 1
ATOM 2308 C CA . ALA A 1 292 ? 21.627 0.098 -25.494 1.00 96.31 292 ALA A CA 1
ATOM 2309 C C . ALA A 1 292 ? 23.102 0.373 -25.149 1.00 96.31 292 ALA A C 1
ATOM 2311 O O . ALA A 1 292 ? 23.998 -0.083 -25.855 1.00 96.31 292 ALA A O 1
ATOM 2312 N N . SER A 1 293 ? 23.353 1.129 -24.077 1.00 95.19 293 SER A N 1
ATOM 2313 C CA . SER A 1 293 ? 24.696 1.513 -23.620 1.00 95.19 293 SER A CA 1
ATOM 2314 C C . SER A 1 293 ? 25.150 0.792 -22.350 1.00 95.19 293 SER A C 1
ATOM 2316 O O . SER A 1 293 ? 26.342 0.771 -22.059 1.00 95.19 293 SER A O 1
ATOM 2318 N N . ASP A 1 294 ? 24.220 0.198 -21.603 1.00 96.88 294 ASP A N 1
ATOM 2319 C CA . ASP A 1 294 ? 24.478 -0.512 -20.353 1.00 96.88 294 ASP A CA 1
ATOM 2320 C C . ASP A 1 294 ? 23.839 -1.907 -20.396 1.00 96.88 294 ASP A C 1
ATOM 2322 O O . ASP A 1 294 ? 22.614 -2.062 -20.360 1.00 96.88 294 ASP A O 1
ATOM 2326 N N . ARG A 1 295 ? 24.692 -2.933 -20.468 1.00 96.75 295 ARG A N 1
ATOM 2327 C CA . ARG A 1 295 ? 24.270 -4.336 -20.526 1.00 96.75 295 ARG A CA 1
ATOM 2328 C C . ARG A 1 295 ? 23.565 -4.776 -19.247 1.00 96.75 295 ARG A C 1
ATOM 2330 O O . ARG A 1 295 ? 22.611 -5.538 -19.328 1.00 96.75 295 ARG A O 1
ATOM 2337 N N . SER A 1 296 ? 23.985 -4.284 -18.084 1.00 96.50 296 SER A N 1
ATOM 2338 C CA . SER A 1 296 ? 23.361 -4.645 -16.807 1.00 96.50 296 SER A CA 1
ATOM 2339 C C . SER A 1 296 ? 21.921 -4.139 -16.747 1.00 96.50 296 SER A C 1
ATOM 2341 O O . SER A 1 296 ? 21.028 -4.872 -16.328 1.00 96.50 296 SER A O 1
ATOM 2343 N N . LEU A 1 297 ? 21.670 -2.920 -17.243 1.00 96.94 297 LEU A N 1
ATOM 2344 C CA . LEU A 1 297 ? 20.305 -2.412 -17.412 1.00 96.94 297 LEU A CA 1
ATOM 2345 C C . LEU A 1 297 ? 19.524 -3.207 -18.463 1.00 96.94 297 LEU A C 1
ATOM 2347 O O . LEU A 1 297 ? 18.331 -3.438 -18.292 1.00 96.94 297 LEU A O 1
ATOM 2351 N N . ALA A 1 298 ? 20.164 -3.636 -19.551 1.00 97.56 298 ALA A N 1
ATOM 2352 C CA . ALA A 1 298 ? 19.509 -4.485 -20.542 1.00 97.56 298 ALA A CA 1
ATOM 2353 C C . ALA A 1 298 ? 19.079 -5.835 -19.944 1.00 97.56 298 ALA A C 1
ATOM 2355 O O . ALA A 1 298 ? 17.957 -6.265 -20.193 1.00 97.56 298 ALA A O 1
ATOM 2356 N N . ILE A 1 299 ? 19.919 -6.461 -19.114 1.00 96.56 299 ILE A N 1
ATOM 2357 C CA . ILE A 1 299 ? 19.603 -7.703 -18.394 1.00 96.56 299 ILE A CA 1
ATOM 2358 C C . ILE A 1 299 ? 18.418 -7.489 -17.451 1.00 96.56 299 ILE A C 1
ATOM 2360 O O . ILE A 1 299 ? 17.445 -8.235 -17.531 1.00 96.56 299 ILE A O 1
ATOM 2364 N N . ALA A 1 300 ? 18.469 -6.445 -16.616 1.00 96.12 300 ALA A N 1
ATOM 2365 C CA . ALA A 1 300 ? 17.412 -6.142 -15.648 1.00 96.12 300 ALA A CA 1
ATOM 2366 C C . ALA A 1 300 ? 16.024 -6.008 -16.301 1.00 96.12 300 ALA A C 1
ATOM 2368 O O . ALA A 1 300 ? 15.025 -6.385 -15.706 1.00 96.12 300 ALA A O 1
ATOM 2369 N N . HIS A 1 301 ? 15.967 -5.531 -17.549 1.00 97.06 301 HIS A N 1
ATOM 2370 C CA . HIS A 1 301 ? 14.715 -5.301 -18.277 1.00 97.06 301 HIS A CA 1
ATOM 2371 C C . HIS A 1 301 ? 14.397 -6.341 -19.360 1.00 97.06 301 HIS A C 1
ATOM 2373 O O . HIS A 1 301 ? 13.473 -6.130 -20.151 1.00 97.06 301 HIS A O 1
ATOM 2379 N N . GLY A 1 302 ? 15.161 -7.436 -19.447 1.00 96.56 302 GLY A N 1
ATOM 2380 C CA . GLY A 1 302 ? 14.966 -8.474 -20.469 1.00 96.56 302 GLY A CA 1
ATOM 2381 C C . GLY A 1 302 ? 15.198 -7.984 -21.907 1.00 96.56 302 GLY A C 1
ATOM 2382 O O . GLY A 1 302 ? 14.567 -8.460 -22.847 1.00 96.56 302 GLY A O 1
ATOM 2383 N N . LEU A 1 303 ? 16.073 -6.993 -22.082 1.00 97.75 303 LEU A N 1
ATOM 2384 C CA . LEU A 1 303 ? 16.437 -6.370 -23.359 1.00 97.75 303 LEU A CA 1
ATOM 2385 C C . LEU A 1 303 ? 17.879 -6.682 -23.786 1.00 97.75 303 LEU A C 1
ATOM 2387 O O . LEU A 1 303 ? 18.366 -6.104 -24.758 1.00 97.75 303 LEU A O 1
ATOM 2391 N N . GLU A 1 304 ? 18.563 -7.580 -23.074 1.00 97.44 304 GLU A N 1
ATOM 2392 C CA . GLU A 1 304 ? 19.943 -7.977 -23.359 1.00 97.44 304 GLU A CA 1
ATOM 2393 C C . GLU A 1 304 ? 20.113 -8.427 -24.812 1.00 97.44 304 GLU A C 1
ATOM 2395 O O . GLU A 1 304 ? 20.826 -7.767 -25.558 1.00 97.44 304 GLU A O 1
ATOM 2400 N N . GLU A 1 305 ? 19.378 -9.447 -25.254 1.00 96.81 305 GLU A N 1
ATOM 2401 C CA . GLU A 1 305 ? 19.476 -9.982 -26.622 1.00 96.81 305 GLU A CA 1
ATOM 2402 C C . GLU A 1 305 ? 19.123 -8.961 -27.710 1.00 96.81 305 GLU A C 1
ATOM 2404 O O . GLU A 1 305 ? 19.594 -9.042 -28.848 1.00 96.81 305 GLU A O 1
ATOM 2409 N N . VAL A 1 306 ? 18.291 -7.976 -27.366 1.00 97.19 306 VAL A N 1
ATOM 2410 C CA . VAL A 1 306 ? 17.840 -6.938 -28.296 1.00 97.19 306 VAL A CA 1
ATOM 2411 C C . VAL A 1 306 ? 18.966 -5.961 -28.615 1.00 97.19 306 VAL A C 1
ATOM 2413 O O . VAL A 1 306 ? 19.095 -5.537 -29.767 1.00 97.19 306 VAL A O 1
ATOM 2416 N N . PHE A 1 307 ? 19.769 -5.603 -27.611 1.00 97.88 307 PHE A N 1
ATOM 2417 C CA . PHE A 1 307 ? 20.813 -4.582 -27.717 1.00 97.88 307 PHE A CA 1
ATOM 2418 C C . PHE A 1 307 ? 22.232 -5.136 -27.733 1.00 97.88 307 PHE A C 1
ATOM 2420 O O . PHE A 1 307 ? 23.137 -4.438 -28.181 1.00 97.88 307 PHE A O 1
ATOM 2427 N N . TRP A 1 308 ? 22.435 -6.363 -27.275 1.00 97.94 308 TRP A N 1
ATOM 2428 C CA . TRP A 1 308 ? 23.737 -6.985 -27.092 1.00 97.94 308 TRP A CA 1
ATOM 2429 C C . TRP A 1 308 ? 23.776 -8.342 -27.787 1.00 97.94 308 TRP A C 1
ATOM 2431 O O . TRP A 1 308 ? 22.747 -8.975 -28.022 1.00 97.94 308 TRP A O 1
ATOM 2441 N N . GLU A 1 309 ? 24.975 -8.757 -28.171 1.00 96.56 309 GLU A N 1
ATOM 2442 C CA . GLU A 1 309 ? 25.233 -10.067 -28.754 1.00 96.56 309 GLU A CA 1
ATOM 2443 C C . GLU A 1 309 ? 26.482 -10.685 -28.142 1.00 96.56 309 GLU A C 1
ATOM 2445 O O . GLU A 1 309 ? 27.458 -9.987 -27.846 1.00 96.56 309 GLU A O 1
ATOM 2450 N N . GLU A 1 310 ? 26.428 -11.997 -27.951 1.00 95.12 310 GLU A N 1
ATOM 2451 C CA . GLU A 1 310 ? 27.548 -12.803 -27.497 1.00 95.12 310 GLU A CA 1
ATOM 2452 C C . GLU A 1 310 ? 28.287 -13.386 -28.703 1.00 95.12 310 GLU A C 1
ATOM 2454 O O . GLU A 1 310 ? 27.683 -13.969 -29.607 1.00 95.12 310 GLU A O 1
ATOM 2459 N N . ASP A 1 311 ? 29.607 -13.212 -28.741 1.00 92.38 311 ASP A N 1
ATOM 2460 C CA . ASP A 1 311 ? 30.436 -13.876 -29.738 1.00 92.38 311 ASP A CA 1
ATOM 2461 C C . ASP A 1 311 ? 30.663 -15.360 -29.394 1.00 92.38 311 ASP A C 1
ATOM 2463 O O . ASP A 1 311 ? 30.401 -15.829 -28.288 1.00 92.38 311 ASP A O 1
ATOM 2467 N N . ALA A 1 312 ? 31.225 -16.123 -30.334 1.00 91.44 312 ALA A N 1
ATOM 2468 C CA . ALA A 1 312 ? 31.511 -17.550 -30.139 1.00 91.44 312 ALA A CA 1
ATOM 2469 C C . ALA A 1 312 ? 32.491 -17.859 -28.981 1.00 91.44 312 ALA A C 1
ATOM 2471 O O . ALA A 1 312 ? 32.740 -19.027 -28.687 1.00 91.44 312 ALA A O 1
ATOM 2472 N N . LYS A 1 313 ? 33.090 -16.838 -28.353 1.00 92.06 313 LYS A N 1
ATOM 2473 C CA . LYS A 1 313 ? 34.012 -16.952 -27.216 1.00 92.06 313 LYS A CA 1
ATOM 2474 C C . LYS A 1 313 ? 33.365 -16.523 -25.894 1.00 92.06 313 LYS A C 1
ATOM 2476 O O . LYS A 1 313 ? 34.074 -16.439 -24.893 1.00 92.06 313 LYS A O 1
ATOM 2481 N N . GLY A 1 314 ? 32.062 -16.243 -25.880 1.00 91.31 314 GLY A N 1
ATOM 2482 C CA . GLY A 1 314 ? 31.339 -15.804 -24.687 1.00 91.31 314 GLY A CA 1
ATOM 2483 C C . GLY A 1 314 ? 31.535 -14.321 -24.348 1.00 91.31 314 GLY A C 1
ATOM 2484 O O . GLY A 1 314 ? 31.294 -13.893 -23.218 1.00 91.31 314 GLY A O 1
ATOM 2485 N N . LYS A 1 315 ? 32.057 -13.514 -25.284 1.00 93.88 315 LYS A N 1
ATOM 2486 C CA . LYS A 1 315 ? 32.267 -12.081 -25.066 1.00 93.88 315 LYS A CA 1
ATOM 2487 C C . LYS A 1 315 ? 31.083 -11.293 -25.609 1.00 93.88 315 LYS A C 1
ATOM 2489 O O . LYS A 1 315 ? 30.749 -11.370 -26.787 1.00 93.88 315 LYS A O 1
ATOM 2494 N N . TRP A 1 316 ? 30.520 -10.459 -24.745 1.00 94.69 316 TRP A N 1
ATOM 2495 C CA . TRP A 1 316 ? 29.380 -9.612 -25.068 1.00 94.69 316 TRP A CA 1
ATOM 2496 C C . TRP A 1 316 ? 29.802 -8.260 -25.641 1.00 94.69 316 TRP A C 1
ATOM 2498 O O . TRP A 1 316 ? 30.715 -7.607 -25.123 1.00 94.69 316 TRP A O 1
ATOM 2508 N N . ALA A 1 317 ? 29.104 -7.818 -26.684 1.00 95.69 317 ALA A N 1
ATOM 2509 C CA . ALA A 1 317 ? 29.261 -6.500 -27.287 1.00 95.69 317 ALA A CA 1
ATOM 2510 C C . ALA A 1 317 ? 27.902 -5.899 -27.667 1.00 95.69 317 ALA A C 1
ATOM 2512 O O . ALA A 1 317 ? 26.949 -6.618 -27.963 1.00 95.69 317 ALA A O 1
ATOM 2513 N N . ALA A 1 318 ? 27.811 -4.567 -27.657 1.00 96.50 318 ALA A N 1
ATOM 2514 C CA . ALA A 1 318 ? 26.610 -3.871 -28.100 1.00 96.50 318 ALA A CA 1
ATOM 2515 C C . ALA A 1 318 ? 26.422 -4.054 -29.614 1.00 96.50 318 ALA A C 1
ATOM 2517 O O . ALA A 1 318 ? 27.359 -3.881 -30.402 1.00 96.50 318 ALA A O 1
ATOM 2518 N N . ARG A 1 319 ? 25.195 -4.359 -30.031 1.00 95.31 319 ARG A N 1
ATOM 2519 C CA . ARG A 1 319 ? 24.817 -4.461 -31.439 1.00 95.31 319 ARG A CA 1
ATOM 2520 C C . ARG A 1 319 ? 24.873 -3.081 -32.086 1.00 95.31 319 ARG A C 1
ATOM 2522 O O . ARG A 1 319 ? 24.380 -2.097 -31.540 1.00 95.31 319 ARG A O 1
ATOM 2529 N N . LYS A 1 320 ? 25.378 -3.012 -33.321 1.00 92.19 320 LYS A N 1
ATOM 2530 C CA . LYS A 1 320 ? 25.349 -1.768 -34.121 1.00 92.19 320 LYS A CA 1
ATOM 2531 C C . LYS A 1 320 ? 23.924 -1.303 -34.429 1.00 92.19 320 LYS A C 1
ATOM 2533 O O . LYS A 1 320 ? 23.677 -0.109 -34.564 1.00 92.19 320 LYS A O 1
ATOM 2538 N N . LYS A 1 321 ? 23.004 -2.256 -34.580 1.00 93.62 321 LYS A N 1
ATOM 2539 C CA . LYS A 1 321 ? 21.576 -2.025 -34.776 1.00 93.62 321 LYS A CA 1
ATOM 2540 C C . LYS A 1 321 ? 20.819 -2.979 -33.853 1.00 93.62 321 LYS A C 1
ATOM 2542 O O . LYS A 1 321 ? 21.099 -4.175 -33.911 1.00 93.62 321 LYS A O 1
ATOM 2547 N N . PRO A 1 322 ? 19.886 -2.485 -33.025 1.00 95.88 322 PRO A N 1
ATOM 2548 C CA . PRO A 1 322 ? 19.112 -3.361 -32.163 1.00 95.88 322 PRO A CA 1
ATOM 2549 C C . PRO A 1 322 ? 18.189 -4.255 -32.996 1.00 95.88 322 PRO A C 1
ATOM 2551 O O . PRO A 1 322 ? 17.750 -3.855 -34.080 1.00 95.88 322 PRO A O 1
ATOM 2554 N N . LEU A 1 323 ? 17.877 -5.447 -32.480 1.00 96.69 323 LEU A N 1
ATOM 2555 C CA . LEU A 1 323 ? 16.944 -6.373 -33.137 1.00 96.69 323 LEU A CA 1
ATOM 2556 C C . LEU A 1 323 ? 15.548 -5.752 -33.288 1.00 96.69 323 LEU A C 1
ATOM 2558 O O . LEU A 1 323 ? 14.912 -5.891 -34.330 1.00 96.69 323 LEU A O 1
ATOM 2562 N N . THR A 1 324 ? 15.128 -4.992 -32.277 1.00 97.19 324 THR A N 1
ATOM 2563 C CA . THR A 1 324 ? 13.885 -4.220 -32.266 1.00 97.19 324 THR A CA 1
ATOM 2564 C C . THR A 1 324 ? 14.218 -2.736 -32.103 1.00 97.19 324 THR A C 1
ATOM 2566 O O . THR A 1 324 ? 14.995 -2.385 -31.212 1.00 97.19 324 THR A O 1
ATOM 2569 N N . PRO A 1 325 ? 13.658 -1.826 -32.922 1.00 97.31 325 PRO A N 1
ATOM 2570 C CA . PRO A 1 325 ? 13.914 -0.396 -32.782 1.00 97.31 325 PRO A CA 1
ATOM 2571 C C . PRO A 1 325 ? 13.519 0.141 -31.400 1.00 97.31 325 PRO A C 1
ATOM 2573 O O . PRO A 1 325 ? 12.460 -0.197 -30.874 1.00 97.31 325 PRO A O 1
ATOM 2576 N N . VAL A 1 326 ? 14.323 1.061 -30.855 1.00 97.12 326 VAL A N 1
ATOM 2577 C CA . VAL A 1 326 ? 14.056 1.726 -29.562 1.00 97.12 326 VAL A CA 1
ATOM 2578 C C . VAL A 1 326 ? 12.652 2.334 -29.520 1.00 97.12 326 VAL A C 1
ATOM 2580 O O . VAL A 1 326 ? 11.937 2.149 -28.543 1.00 97.12 326 VAL A O 1
ATOM 2583 N N . ALA A 1 327 ? 12.224 3.007 -30.593 1.00 97.44 327 ALA A N 1
ATOM 2584 C CA . ALA A 1 327 ? 10.896 3.617 -30.669 1.00 97.44 327 ALA A CA 1
ATOM 2585 C C . ALA A 1 327 ? 9.760 2.591 -30.509 1.00 97.44 327 ALA A C 1
ATOM 2587 O O . ALA A 1 327 ? 8.776 2.872 -29.830 1.00 97.44 327 ALA A O 1
ATOM 2588 N N . THR A 1 328 ? 9.916 1.393 -31.081 1.00 97.94 328 THR A N 1
ATOM 2589 C CA . THR A 1 328 ? 8.951 0.293 -30.947 1.00 97.94 328 THR A CA 1
ATOM 2590 C C . THR A 1 328 ? 8.906 -0.215 -29.507 1.00 97.94 328 THR A C 1
ATOM 2592 O O . THR A 1 328 ? 7.833 -0.269 -28.917 1.00 97.94 328 THR A O 1
ATOM 2595 N N . LEU A 1 329 ? 10.069 -0.480 -28.902 1.00 97.94 329 LEU A N 1
ATOM 2596 C CA . LEU A 1 329 ? 10.166 -0.951 -27.514 1.00 97.94 329 LEU A CA 1
ATOM 2597 C C . LEU A 1 329 ? 9.566 0.041 -26.508 1.00 97.94 329 LEU A C 1
ATOM 2599 O O . LEU A 1 329 ? 8.940 -0.374 -25.531 1.00 97.94 329 LEU A O 1
ATOM 2603 N N . VAL A 1 330 ? 9.769 1.344 -26.738 1.00 98.25 330 VAL A N 1
ATOM 2604 C CA . VAL A 1 330 ? 9.176 2.417 -25.929 1.00 98.25 330 VAL A CA 1
ATOM 2605 C C . VAL A 1 330 ? 7.663 2.452 -26.119 1.00 98.25 330 VAL A C 1
ATOM 2607 O O . VAL A 1 330 ? 6.938 2.517 -25.128 1.00 98.25 330 VAL A O 1
ATOM 2610 N N . ALA A 1 331 ? 7.171 2.377 -27.360 1.00 97.75 331 ALA A N 1
ATOM 2611 C CA . ALA A 1 331 ? 5.739 2.400 -27.650 1.00 97.75 331 ALA A CA 1
ATOM 2612 C C . ALA A 1 331 ? 4.995 1.218 -27.003 1.00 97.75 331 ALA A C 1
ATOM 2614 O O . ALA A 1 331 ? 3.965 1.431 -26.373 1.00 97.75 331 ALA A O 1
ATOM 2615 N N . GLU A 1 332 ? 5.552 0.005 -27.067 1.00 97.00 332 GLU A N 1
ATOM 2616 C CA . GLU A 1 332 ? 4.994 -1.204 -26.434 1.00 97.00 332 GLU A CA 1
ATOM 2617 C C . GLU A 1 332 ? 4.862 -1.090 -24.909 1.00 97.00 332 GLU A C 1
ATOM 2619 O O . GLU A 1 332 ? 3.987 -1.706 -24.303 1.00 97.00 332 GLU A O 1
ATOM 2624 N N . ARG A 1 333 ? 5.748 -0.315 -24.275 1.00 96.75 333 ARG A N 1
ATOM 2625 C CA . ARG A 1 333 ? 5.811 -0.147 -22.813 1.00 96.75 333 ARG A CA 1
ATOM 2626 C C . ARG A 1 333 ? 5.104 1.112 -22.324 1.00 96.75 333 ARG A C 1
ATOM 2628 O O . ARG A 1 333 ? 4.939 1.292 -21.120 1.00 96.75 333 ARG A O 1
ATOM 2635 N N . THR A 1 334 ? 4.694 1.992 -23.232 1.00 97.25 334 THR A N 1
ATOM 2636 C CA . THR A 1 334 ? 4.064 3.263 -22.880 1.00 97.25 334 THR A CA 1
ATOM 2637 C C . THR A 1 334 ? 2.557 3.096 -22.766 1.00 97.25 334 THR A C 1
ATOM 2639 O O . THR A 1 334 ? 1.881 2.751 -23.729 1.00 97.25 334 THR A O 1
ATOM 2642 N N . SER A 1 335 ? 2.007 3.432 -21.599 1.00 97.50 335 SER A N 1
ATOM 2643 C CA . SER A 1 335 ? 0.562 3.561 -21.400 1.00 97.50 335 SER A CA 1
ATOM 2644 C C . SER A 1 335 ? 0.175 5.040 -21.271 1.00 97.50 335 SER A C 1
ATOM 2646 O O . SER A 1 335 ? 0.696 5.721 -20.383 1.00 97.50 335 SER A O 1
ATOM 2648 N N . PRO A 1 336 ? -0.758 5.559 -22.097 1.00 97.00 336 PRO A N 1
ATOM 2649 C CA . PRO A 1 336 ? -1.253 6.929 -21.958 1.00 97.00 336 PRO A CA 1
ATOM 2650 C C . PRO A 1 336 ? -1.857 7.214 -20.577 1.00 97.00 336 PRO A C 1
ATOM 2652 O O . PRO A 1 336 ? -1.656 8.299 -20.034 1.00 97.00 336 PRO A O 1
ATOM 2655 N N . ALA A 1 337 ? -2.541 6.230 -19.982 1.00 96.94 337 ALA A N 1
ATOM 2656 C CA . ALA A 1 337 ? -3.118 6.352 -18.644 1.00 96.94 337 ALA A CA 1
ATOM 2657 C C . ALA A 1 337 ? -2.030 6.491 -17.569 1.00 96.94 337 ALA A C 1
ATOM 2659 O O . ALA A 1 337 ? -2.127 7.368 -16.713 1.00 96.94 337 ALA A O 1
ATOM 2660 N N . VAL A 1 338 ? -0.956 5.694 -17.666 1.00 97.94 338 VAL A N 1
ATOM 2661 C CA . VAL A 1 338 ? 0.213 5.801 -16.774 1.00 97.94 338 VAL A CA 1
ATOM 2662 C C . VAL A 1 338 ? 0.870 7.171 -16.933 1.00 97.94 338 VAL A C 1
ATOM 2664 O O . VAL A 1 338 ? 1.153 7.837 -15.945 1.00 97.94 338 VAL A O 1
ATOM 2667 N N . LYS A 1 339 ? 1.065 7.651 -18.168 1.00 97.81 339 LYS A N 1
ATOM 2668 C CA . LYS A 1 339 ? 1.673 8.968 -18.420 1.00 97.81 339 LYS A CA 1
ATOM 2669 C C . LYS A 1 339 ? 0.850 10.121 -17.855 1.00 97.81 339 LYS A C 1
ATOM 2671 O O . LYS A 1 339 ? 1.419 11.017 -17.233 1.00 97.81 339 LYS A O 1
ATOM 2676 N N . ALA A 1 340 ? -0.467 10.091 -18.043 1.00 97.81 340 ALA A N 1
ATOM 2677 C CA . ALA A 1 340 ? -1.364 11.107 -17.504 1.00 97.81 340 ALA A CA 1
ATOM 2678 C C . ALA A 1 340 ? -1.353 11.108 -15.967 1.00 97.81 340 ALA A C 1
ATOM 2680 O O . ALA A 1 340 ? -1.166 12.161 -15.359 1.00 97.81 340 ALA A O 1
ATOM 2681 N N . ALA A 1 341 ? -1.471 9.931 -15.346 1.00 97.94 341 ALA A N 1
ATOM 2682 C CA . ALA A 1 341 ? -1.443 9.792 -13.893 1.00 97.94 341 ALA A CA 1
ATOM 2683 C C . ALA A 1 341 ? -0.083 10.181 -13.291 1.00 97.94 341 ALA A C 1
ATOM 2685 O O . ALA A 1 341 ? -0.029 10.793 -12.229 1.00 97.94 341 ALA A O 1
ATOM 2686 N N . LEU A 1 342 ? 1.022 9.893 -13.985 1.00 97.94 342 LEU A N 1
ATOM 2687 C CA . LEU A 1 342 ? 2.368 10.223 -13.523 1.00 97.94 342 LEU A CA 1
ATOM 2688 C C . LEU A 1 342 ? 2.582 11.730 -13.549 1.00 97.94 342 LEU A C 1
ATOM 2690 O O . LEU A 1 342 ? 3.107 12.295 -12.592 1.00 97.94 342 LEU A O 1
ATOM 2694 N N . LYS A 1 343 ? 2.139 12.385 -14.626 1.00 97.69 343 LYS A N 1
ATOM 2695 C CA . LYS A 1 343 ? 2.146 13.842 -14.718 1.00 97.69 343 LYS A CA 1
ATOM 2696 C C . LYS A 1 343 ? 1.348 14.457 -13.568 1.00 97.69 343 LYS A C 1
ATOM 2698 O O . LYS A 1 343 ? 1.882 15.302 -12.856 1.00 97.69 343 LYS A O 1
ATOM 2703 N N . ASP A 1 344 ? 0.125 13.980 -13.338 1.00 97.12 344 ASP A N 1
ATOM 2704 C CA . ASP A 1 344 ? -0.711 14.471 -12.241 1.00 97.12 344 ASP A CA 1
ATOM 2705 C C . ASP A 1 344 ? -0.066 14.213 -10.866 1.00 97.12 344 ASP A C 1
ATOM 2707 O O . ASP A 1 344 ? -0.051 15.094 -10.011 1.00 97.12 344 ASP A O 1
ATOM 2711 N N . LEU A 1 345 ? 0.555 13.051 -10.637 1.00 95.94 345 LEU A N 1
ATOM 2712 C CA . LEU A 1 345 ? 1.277 12.762 -9.393 1.00 95.94 345 LEU A CA 1
ATOM 2713 C C . LEU A 1 345 ? 2.485 13.687 -9.178 1.00 95.94 345 LEU A C 1
ATOM 2715 O O . LEU A 1 345 ? 2.755 14.079 -8.040 1.00 95.94 345 LEU A O 1
ATOM 2719 N N . LEU A 1 346 ? 3.227 14.027 -10.234 1.00 95.94 346 LEU A N 1
ATOM 2720 C CA . LEU A 1 346 ? 4.396 14.909 -10.159 1.00 95.94 346 LEU A CA 1
ATOM 2721 C C . LEU A 1 346 ? 4.001 16.372 -9.928 1.00 95.94 346 LEU A C 1
ATOM 2723 O O . LEU A 1 346 ? 4.647 17.062 -9.140 1.00 95.94 346 LEU A O 1
ATOM 2727 N N . GLU A 1 347 ? 2.927 16.825 -10.574 1.00 95.31 347 GLU A N 1
ATOM 2728 C CA . GLU A 1 347 ? 2.403 18.193 -10.469 1.00 95.31 347 GLU A CA 1
ATOM 2729 C C . GLU A 1 347 ? 1.544 18.404 -9.207 1.00 95.31 347 GLU A C 1
ATOM 2731 O O . GLU A 1 347 ? 1.304 19.544 -8.804 1.00 95.31 347 GLU A O 1
ATOM 2736 N N . ALA A 1 348 ? 1.129 17.315 -8.543 1.00 92.06 348 ALA A N 1
ATOM 2737 C CA . ALA A 1 348 ? 0.314 17.341 -7.333 1.00 92.06 348 ALA A CA 1
ATOM 2738 C C . ALA A 1 348 ? 0.922 18.245 -6.245 1.00 92.06 348 ALA A C 1
ATOM 2740 O O . ALA A 1 348 ? 2.077 18.018 -5.832 1.00 92.06 348 ALA A O 1
ATOM 2741 N N . PRO A 1 349 ? 0.152 19.197 -5.680 1.00 84.88 349 PRO A N 1
ATOM 2742 C CA . PRO A 1 349 ? 0.627 19.991 -4.561 1.00 84.88 349 PRO A CA 1
ATOM 2743 C C . PRO A 1 349 ? 0.993 19.069 -3.398 1.00 84.88 349 PRO A C 1
ATOM 2745 O O . PRO A 1 349 ? 0.360 18.046 -3.137 1.00 84.88 349 PRO A O 1
ATOM 2748 N N . GLN A 1 350 ? 2.054 19.413 -2.674 1.00 70.50 350 GLN A N 1
ATOM 2749 C CA . GLN A 1 350 ? 2.334 18.715 -1.428 1.00 70.50 350 GLN A CA 1
ATOM 2750 C C . GLN A 1 350 ? 1.256 19.128 -0.431 1.00 70.50 350 GLN A C 1
ATOM 2752 O O . GLN A 1 350 ? 1.199 20.303 -0.057 1.00 70.50 350 GLN A O 1
ATOM 2757 N N . ASN A 1 351 ? 0.432 18.177 0.013 1.00 59.50 351 ASN A N 1
ATOM 2758 C CA . ASN A 1 351 ? -0.454 18.369 1.153 1.00 59.50 351 ASN A CA 1
ATOM 2759 C C . ASN A 1 351 ? 0.410 18.664 2.383 1.00 59.50 351 ASN A C 1
ATOM 2761 O O . ASN A 1 351 ? 0.824 17.778 3.130 1.00 59.50 351 ASN A O 1
ATOM 2765 N N . ARG A 1 352 ? 0.738 19.944 2.586 1.00 49.59 352 ARG A N 1
ATOM 2766 C CA . ARG A 1 352 ? 1.225 20.444 3.864 1.00 49.59 352 ARG A CA 1
ATOM 2767 C C . ARG A 1 352 ? 0.028 20.320 4.788 1.00 49.59 352 ARG A C 1
ATOM 2769 O O . ARG A 1 352 ? -0.826 21.202 4.785 1.00 49.59 352 ARG A O 1
ATOM 2776 N N . GLY A 1 353 ? -0.051 19.185 5.489 1.00 43.94 353 GLY A N 1
ATOM 2777 C CA . GLY A 1 353 ? -1.095 18.900 6.468 1.00 43.94 353 GLY A CA 1
ATOM 2778 C C . GLY A 1 353 ? -1.397 20.160 7.263 1.00 43.94 353 GLY A C 1
ATOM 2779 O O . GLY A 1 353 ? -0.465 20.890 7.613 1.00 43.94 353 GLY A O 1
ATOM 2780 N N . ALA A 1 354 ? -2.688 20.442 7.434 1.00 38.72 354 ALA A N 1
ATOM 2781 C CA . ALA A 1 354 ? -3.250 21.677 7.955 1.00 38.72 354 ALA A CA 1
ATOM 2782 C C . ALA A 1 354 ? -2.745 22.001 9.370 1.00 38.72 354 ALA A C 1
ATOM 2784 O O . ALA A 1 354 ? -3.475 21.968 10.349 1.00 38.72 354 ALA A O 1
ATOM 2785 N N . ASN A 1 355 ? -1.485 22.399 9.484 1.00 38.00 355 ASN A N 1
ATOM 2786 C CA . ASN A 1 355 ? -0.926 23.020 10.660 1.00 38.00 355 ASN A CA 1
ATOM 2787 C C . ASN A 1 355 ? -1.104 24.531 10.482 1.00 38.00 355 ASN A C 1
ATOM 2789 O O . ASN A 1 355 ? -0.142 25.300 10.449 1.00 38.00 355 ASN A O 1
ATOM 2793 N N . LYS A 1 356 ? -2.362 24.976 10.334 1.00 37.91 356 LYS A N 1
ATOM 2794 C CA . LYS A 1 356 ? -2.718 26.367 10.634 1.00 37.91 356 LYS A CA 1
ATOM 2795 C C . LYS A 1 356 ? -2.666 26.503 12.153 1.00 37.91 356 LYS A C 1
ATOM 2797 O O . LYS A 1 356 ? -3.682 26.522 12.841 1.00 37.91 356 LYS A O 1
ATOM 2802 N N . GLY A 1 357 ? -1.439 26.575 12.667 1.00 33.88 357 GLY A N 1
ATOM 2803 C CA . GLY A 1 357 ? -1.163 27.042 14.011 1.00 33.88 357 GLY A CA 1
ATOM 2804 C C . GLY A 1 357 ? -1.869 28.378 14.192 1.00 33.88 357 GLY A C 1
ATOM 2805 O O . GLY A 1 357 ? -1.632 29.336 13.457 1.00 33.88 357 GLY A O 1
ATOM 2806 N N . ARG A 1 358 ? -2.793 28.398 15.147 1.00 37.59 358 ARG A N 1
ATOM 2807 C CA . ARG A 1 358 ? -3.536 29.562 15.615 1.00 37.59 358 ARG A CA 1
ATOM 2808 C C . ARG A 1 358 ? -2.530 30.673 15.932 1.00 37.59 358 ARG A C 1
ATOM 2810 O O . ARG A 1 358 ? -1.877 30.646 16.973 1.00 37.59 358 ARG A O 1
ATOM 2817 N N . ARG A 1 359 ? -2.358 31.626 15.013 1.00 33.75 359 ARG A N 1
ATOM 2818 C CA . ARG A 1 359 ? -1.475 32.782 15.189 1.00 33.75 359 ARG A CA 1
ATOM 2819 C C . ARG A 1 359 ? -2.128 33.699 16.225 1.00 33.75 359 ARG A C 1
ATOM 2821 O O . ARG A 1 359 ? -2.950 34.544 15.897 1.00 33.75 359 ARG A O 1
ATOM 2828 N N . LYS A 1 360 ? -1.823 33.466 17.502 1.00 44.59 360 LYS A N 1
ATOM 2829 C CA . LYS A 1 360 ? -2.136 34.382 18.602 1.00 44.59 360 LYS A CA 1
ATOM 2830 C C . LYS A 1 360 ? -1.144 35.550 18.496 1.00 44.59 360 LYS A C 1
ATOM 2832 O O . LYS A 1 360 ? 0.015 35.401 18.859 1.00 44.59 360 LYS A O 1
ATOM 2837 N N . GLY A 1 361 ? -1.586 36.678 17.948 1.00 34.62 361 GLY A N 1
ATOM 2838 C CA . GLY A 1 361 ? -0.914 37.980 18.047 1.00 34.62 361 GLY A CA 1
ATOM 2839 C C . GLY A 1 361 ? -1.966 38.987 18.498 1.00 34.62 361 GLY A C 1
ATOM 2840 O O . GLY A 1 361 ? -2.887 39.261 17.743 1.00 34.62 361 GLY A O 1
ATOM 2841 N N . LYS A 1 362 ? -2.079 39.169 19.818 1.00 33.72 362 LYS A N 1
ATOM 2842 C CA . LYS A 1 362 ? -1.707 40.391 20.555 1.00 33.72 362 LYS A CA 1
ATOM 2843 C C . LYS A 1 362 ? -2.608 41.576 20.187 1.00 33.72 362 LYS A C 1
ATOM 2845 O O . LYS A 1 362 ? -2.395 42.238 19.183 1.00 33.72 362 LYS A O 1
ATOM 2850 N N . ALA A 1 363 ? -3.628 41.780 21.019 1.00 38.16 363 ALA A N 1
ATOM 2851 C CA . ALA A 1 363 ? -4.263 43.077 21.173 1.00 38.16 363 ALA A CA 1
ATOM 2852 C C . ALA A 1 363 ? -3.317 43.925 22.030 1.00 38.16 363 ALA A C 1
ATOM 2854 O O . ALA A 1 363 ? -2.950 43.495 23.127 1.00 38.16 363 ALA A O 1
ATOM 2855 N N . ASP A 1 364 ? -2.881 45.055 21.485 1.00 39.97 364 ASP A N 1
ATOM 2856 C CA . ASP A 1 364 ? -2.172 46.083 22.235 1.00 39.97 364 ASP A CA 1
ATOM 2857 C C . ASP A 1 364 ? -3.177 46.814 23.137 1.00 39.97 364 ASP A C 1
ATOM 2859 O O . ASP A 1 364 ? -4.286 47.148 22.709 1.00 39.97 364 ASP A O 1
ATOM 2863 N N . ALA A 1 365 ? -2.775 46.997 24.392 1.00 38.09 365 ALA A N 1
ATOM 2864 C CA . ALA A 1 365 ? -3.364 47.895 25.374 1.00 38.09 365 ALA A CA 1
ATOM 2865 C C . ALA A 1 365 ? -2.293 48.911 25.768 1.00 38.09 365 ALA A C 1
ATOM 2867 O O . ALA A 1 365 ? -1.108 48.494 25.818 1.00 38.09 365 ALA A O 1
#

Secondary structure (DSSP, 8-state):
-HHHHHHHHHHHHHHHTTSB-THHHHTSSPPPPPPPTTSPPPSS-TTB-B-TTSSB-SSPPTT-SS---TT-EEES-TTSTTBHHHHHHHHHHHHTTTTT-HHHHHHHHHHHHSTTT--HHHHIIIIIHHHHHHHTEETTEE--SEEEEE-TT-SSEEEEEGGG--TTHHHHIIIIIIHHHHHHHHHHHHHHHHHH-SS--HHHHHHHHHHHHHHHHHHHHHHHHHHHGGG----STT-HHHHHGGGGGG-TT-HHHHHHHHHHHHHHHHTTTTTSHHHHHH-HHHHHHHHTT-HHHHHHTT-HHHHEEE-TTS-EEE-SS-SS-HHHHHHHH--HHHHHHHHHHHHSPP---------------

Sequence (365 aa):
MALSERVLHYWSIGVAFGRFDLRLATGECALPPEPDPFDPLPVCSPGMLTGADGLPCATPPPGYPIEIPQDGVLLDDPGHPRDLLAAARAVFDVVFAATADADARWQEAAGILDPKNHDLRAFVARTFFELHLKRYSKSRRKAPIYWQLATPSASYSVWLYAHRLTPNTFFHVLQDAVAPKLALEERRLLSLTQESGPNPTASQRKEIAGQEAFVDELRAFRDEVTRIAPLWKPDLDDGVVLTMAPLWRLVPQHRAWQKELKAAWDSLCAGEYDWAHIAMHLWPERVVPKCASDRSLAIAHGLEEVFWEEDAKGKWAARKKPLTPVATLVAERTSPAVKAALKDLLEAPQNRGANKGRRKGKADA